Protein AF-A0A7S2C7E5-F1 (afdb_monomer)

pLDDT: mean 81.65, std 20.79, range [33.88, 98.38]

Organism: NCBI:txid236787

Secondary structure (DSSP, 8-state):
------------HHHHHHTTSPPPHHHHHHHHHHHHHHHHHHHHHHHHHHHHHHHHHHHHHHHHHHHHHHHHHHHHHHHHHHHHHHHHHHHHHHHHHHHHHHHHHHHHHHHHHHHHHHHHHHHHHHHHHHHHHHHHHHHHHHHHHHHHHHS-TTSTTHHHHHHHHH-----------------------------------------PPPTTS-HHHHHHHHHHHHHHHHHHHHHHHHHHHHHHHHHHHHHHHHHHHHHHHHHHHHHHHHHHHHHHHHHHHTTS-------GGG--PPP----------

Solvent-accessible surface area (backbone atoms only — not comparable to full-atom values): 18651 Å² total; per-residue (Å²): 143,82,85,83,87,74,81,90,75,77,73,55,71,65,61,62,45,59,73,65,48,81,70,50,79,65,56,49,51,53,49,51,54,50,52,53,52,51,53,52,51,50,50,53,51,51,51,53,51,50,55,53,48,53,55,48,52,52,54,51,49,54,52,51,52,51,53,50,53,53,52,52,53,51,50,52,50,54,52,51,50,53,51,52,52,53,51,51,57,53,51,58,74,44,44,67,59,53,51,50,51,51,52,51,49,53,49,47,52,51,53,44,54,52,37,52,49,50,40,53,50,41,54,50,54,40,55,52,49,56,50,53,44,51,54,48,53,51,51,50,51,48,52,52,50,53,50,44,67,77,47,37,91,86,42,96,56,30,80,59,54,52,51,59,41,67,54,85,71,94,72,80,81,76,79,81,87,74,88,81,90,88,79,96,77,82,91,81,88,79,84,82,78,81,79,77,84,72,88,70,87,72,74,84,72,67,93,60,76,56,95,88,57,58,67,69,61,49,52,53,43,52,52,50,28,51,53,47,51,57,46,51,52,52,47,53,53,48,49,52,52,45,53,51,41,49,52,53,37,50,52,39,52,54,49,45,58,47,48,54,51,52,46,54,50,49,55,52,49,49,54,52,50,52,50,52,51,50,60,57,58,67,68,60,82,77,89,77,94,76,57,72,92,74,60,82,83,78,81,78,77,79,71,76,76,76,87,76,134

Foldseek 3Di:
DDDDDDDDPDDDVVVVVVVVDDDDPVRVVVVVVVVVVVVVVVVVVVVVVVVVVVVVVVVVVVVVVVVVVVVVVVVLVVLVVVLVVVLVVLVVVCVVVLVVLVVLLVVLVVLLVVLVVVLVVLVVVLVVLVVVLVVLVVVLVVLVVVLCVLPPPPHPCNVVLVCVLPDDDPDDPPPPDDDDDDDDDDDDDDDPPPPPPDDDPPPCPDLDDPVPDDPVSSVVSVVSSVVNVVSVVVSVVSVVVSVVSVVVSVVSVVVSVVSVVSSVVSVVVVVVSVVVSVVVSVPRDDDDDDDPVRDDDDDDPPPPDDPDD

Sequence (309 aa):
QYAMEVADRGVPAIAAAVSKAPPSTLEEEEGRVREELLLVEKQQLIEKVQEHLEAFDEALYELHKERLTLSVDLKAAEVRLLLLLQELGMLRNFEARDQALASKLDKGQREKGEVVANISDCGSRLKAKEAELKVCQEKESEILQQFLTLVPTGHGFHAQLIKIFKRKIKRSKKRDEEYDEDEEFDEDEDEDFDEDEGDDEEEEIDDSCPPGCDTQLYESVLEQRVKRLDQEDKLTELQKAIDELNRTKDRHSAREKQIDRDLKATEKEIRTFQTEKQTKLNQLEMPIPLRMAQICCFEGTEEEGEEGE

Mean predicted aligned error: 15.74 Å

Structure (mmCIF, N/CA/C/O backbone):
data_AF-A0A7S2C7E5-F1
#
_entry.id   AF-A0A7S2C7E5-F1
#
loop_
_atom_site.group_PDB
_atom_site.id
_atom_site.type_symbol
_atom_site.label_atom_id
_atom_site.label_alt_id
_atom_site.label_comp_id
_atom_site.label_asym_id
_atom_site.label_entity_id
_atom_site.label_seq_id
_atom_site.pdbx_PDB_ins_code
_atom_site.Cartn_x
_atom_site.Cartn_y
_atom_site.Cartn_z
_atom_site.occupancy
_atom_site.B_iso_or_equiv
_atom_site.auth_seq_id
_atom_site.auth_comp_id
_atom_site.auth_asym_id
_atom_site.auth_atom_id
_atom_site.pdbx_PDB_model_num
ATOM 1 N N . GLN A 1 1 ? -60.392 16.440 70.780 1.00 42.81 1 GLN A N 1
ATOM 2 C 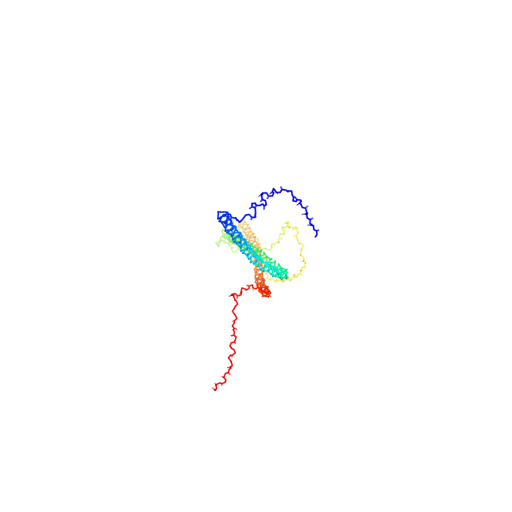CA . GLN A 1 1 ? -61.600 17.090 71.328 1.00 42.81 1 GLN A CA 1
ATOM 3 C C . GLN A 1 1 ? -62.514 17.456 70.167 1.00 42.81 1 GLN A C 1
ATOM 5 O O . GLN A 1 1 ? -62.347 18.513 69.586 1.00 42.81 1 GLN A O 1
ATOM 10 N N . TYR A 1 2 ? -63.406 16.544 69.786 1.00 38.44 2 TYR A N 1
ATOM 11 C CA . TYR A 1 2 ? -64.585 16.814 68.958 1.00 38.44 2 TYR A CA 1
ATOM 12 C C . TYR A 1 2 ? -65.603 15.745 69.355 1.00 38.44 2 TYR A C 1
ATOM 14 O O . TYR A 1 2 ? -65.581 14.624 68.856 1.00 38.44 2 TYR A O 1
ATOM 22 N N . ALA A 1 3 ? -66.386 16.061 70.384 1.00 37.72 3 ALA A N 1
ATOM 23 C CA . ALA A 1 3 ? -67.524 15.266 70.806 1.00 37.72 3 ALA A CA 1
ATOM 24 C C . ALA A 1 3 ? -68.719 15.722 69.963 1.00 37.72 3 ALA A C 1
ATOM 26 O O . ALA A 1 3 ? -69.168 16.858 70.093 1.00 37.72 3 ALA A O 1
ATOM 27 N N . MET A 1 4 ? -69.185 14.862 69.059 1.00 44.41 4 MET A N 1
ATOM 28 C CA . MET A 1 4 ? -70.476 15.024 68.399 1.00 44.41 4 MET A CA 1
ATOM 29 C C . MET A 1 4 ? -71.523 14.307 69.251 1.00 44.41 4 MET A C 1
ATOM 31 O O . MET A 1 4 ? -71.742 13.107 69.115 1.00 44.41 4 MET A O 1
ATOM 35 N N . GLU A 1 5 ? -72.145 15.062 70.157 1.00 44.69 5 GLU A N 1
ATOM 36 C CA . GLU A 1 5 ? -73.460 14.733 70.703 1.00 44.69 5 GLU A CA 1
ATOM 37 C C . GLU A 1 5 ? -74.473 14.790 69.557 1.00 44.69 5 GLU A C 1
ATOM 39 O O . GLU A 1 5 ? -74.838 15.865 69.079 1.00 44.69 5 GLU A O 1
ATOM 44 N N . VAL A 1 6 ? -74.927 13.623 69.103 1.00 44.03 6 VAL A N 1
ATOM 45 C CA . VAL A 1 6 ? -76.133 13.519 68.285 1.00 44.03 6 VAL A CA 1
ATOM 46 C C . VAL A 1 6 ? -77.194 12.825 69.121 1.00 44.03 6 VAL A C 1
ATOM 48 O O . VAL A 1 6 ? -77.064 11.671 69.514 1.00 44.03 6 VAL A O 1
ATOM 51 N N . ALA A 1 7 ? -78.210 13.629 69.415 1.00 40.66 7 ALA A N 1
ATOM 52 C CA . ALA A 1 7 ? -79.364 13.382 70.251 1.00 40.66 7 ALA A CA 1
ATOM 53 C C . ALA A 1 7 ? -80.005 11.999 70.071 1.00 40.66 7 ALA A C 1
ATOM 55 O O . ALA A 1 7 ? -80.468 11.635 68.988 1.00 40.66 7 ALA A O 1
ATOM 56 N N . ASP A 1 8 ? -80.124 11.316 71.207 1.00 47.00 8 ASP A N 1
ATOM 57 C CA . ASP A 1 8 ? -80.995 10.180 71.470 1.00 47.00 8 ASP A CA 1
ATOM 58 C C . ASP A 1 8 ? -82.465 10.594 71.262 1.00 47.00 8 ASP A C 1
ATOM 60 O O . ASP A 1 8 ? -83.148 11.116 72.148 1.00 47.00 8 ASP A O 1
ATOM 64 N N . ARG A 1 9 ? -82.944 10.452 70.021 1.00 46.88 9 ARG A N 1
ATOM 65 C CA . ARG A 1 9 ? -84.362 10.571 69.675 1.00 46.88 9 ARG A CA 1
ATOM 66 C C . ARG A 1 9 ? -85.012 9.199 69.796 1.00 46.88 9 ARG A C 1
ATOM 68 O O . ARG A 1 9 ? -85.113 8.469 68.819 1.00 46.88 9 ARG A O 1
ATOM 75 N N . GLY A 1 10 ? -85.509 8.920 70.997 1.00 48.97 10 GLY A N 1
ATOM 76 C CA . GLY A 1 10 ? -86.756 8.189 71.221 1.00 48.97 10 GLY A CA 1
ATOM 77 C C . GLY A 1 10 ? -86.911 6.878 70.457 1.00 48.97 10 GLY A C 1
ATOM 78 O O . GLY A 1 10 ? -87.835 6.737 69.657 1.00 48.97 10 GLY A O 1
ATOM 79 N N . VAL A 1 11 ? -86.074 5.892 70.772 1.00 44.44 11 VAL A N 1
ATOM 80 C CA . VAL A 1 11 ? -86.476 4.490 70.620 1.00 44.44 11 VAL A CA 1
ATOM 81 C C . VAL A 1 11 ? -87.556 4.224 71.685 1.00 44.44 11 VAL A C 1
ATOM 83 O O . VAL A 1 11 ? -87.319 4.512 72.860 1.00 44.44 11 VAL A O 1
ATOM 86 N N . PRO A 1 12 ? -88.763 3.737 71.330 1.00 47.75 12 PRO A N 1
ATOM 87 C CA . PRO A 1 12 ? -89.818 3.477 72.306 1.00 47.75 12 PRO A CA 1
ATOM 88 C C . PRO A 1 12 ? -89.289 2.575 73.422 1.00 47.75 12 PRO A C 1
ATOM 90 O O . PRO A 1 12 ? -88.596 1.599 73.142 1.00 47.75 12 PRO A O 1
ATOM 93 N N . ALA A 1 13 ? -89.661 2.843 74.676 1.00 48.75 13 ALA A N 1
ATOM 94 C CA . ALA A 1 13 ? -89.264 2.030 75.830 1.00 48.75 13 ALA A CA 1
ATOM 95 C C . ALA A 1 13 ? -89.596 0.528 75.670 1.00 48.75 13 ALA A C 1
ATOM 97 O O . ALA A 1 13 ? -89.008 -0.297 76.354 1.00 48.75 13 ALA A O 1
ATOM 98 N N . ILE A 1 14 ? -90.484 0.164 74.735 1.00 47.06 14 ILE A N 1
ATOM 99 C CA . ILE A 1 14 ? -90.772 -1.220 74.337 1.00 47.06 14 ILE A CA 1
ATOM 100 C C . ILE A 1 14 ? -89.627 -1.821 73.499 1.00 47.06 14 ILE A C 1
ATOM 102 O O . ILE A 1 14 ? -89.246 -2.954 73.747 1.00 47.06 14 ILE A O 1
ATOM 106 N N . ALA A 1 15 ? -89.006 -1.077 72.581 1.00 46.81 15 ALA A N 1
ATOM 107 C CA . ALA A 1 15 ? -87.834 -1.543 71.831 1.00 46.81 15 ALA A CA 1
ATOM 108 C C . ALA A 1 15 ? -86.562 -1.595 72.707 1.00 46.81 15 ALA A C 1
ATOM 110 O O . ALA A 1 15 ? -85.758 -2.510 72.561 1.00 46.81 15 ALA A O 1
ATOM 111 N N . ALA A 1 16 ? -86.436 -0.698 73.695 1.00 45.16 16 ALA A N 1
ATOM 112 C CA . ALA A 1 16 ? -85.398 -0.785 74.734 1.00 45.16 16 ALA A CA 1
ATOM 113 C C . ALA A 1 16 ? -85.679 -1.867 75.806 1.00 45.16 16 ALA A C 1
ATOM 115 O O . ALA A 1 16 ? -84.768 -2.299 76.512 1.00 45.16 16 ALA A O 1
ATOM 116 N N . ALA A 1 17 ? -86.935 -2.306 75.956 1.00 45.50 17 ALA A N 1
ATOM 117 C CA . ALA A 1 17 ? -87.310 -3.426 76.824 1.00 45.50 17 ALA A CA 1
ATOM 118 C C . ALA A 1 17 ? -87.177 -4.784 76.115 1.00 45.50 17 ALA A C 1
ATOM 120 O O . ALA A 1 17 ? -86.792 -5.756 76.758 1.00 45.50 17 ALA A O 1
ATOM 121 N N . VAL A 1 18 ? -87.406 -4.849 74.797 1.00 50.47 18 VAL A N 1
ATOM 122 C CA . VAL A 1 18 ? -87.068 -6.021 73.968 1.00 50.47 18 VAL A CA 1
ATOM 123 C C . VAL A 1 18 ? -85.551 -6.228 73.929 1.00 50.47 18 VAL A C 1
ATOM 125 O O . VAL A 1 18 ? -85.100 -7.361 73.986 1.00 50.47 18 VAL A O 1
ATOM 128 N N . SER A 1 19 ? -84.746 -5.159 73.992 1.00 53.06 19 SER A N 1
ATOM 129 C CA . SER A 1 19 ? -83.281 -5.271 74.094 1.00 53.06 19 SER A CA 1
ATOM 130 C C . SER A 1 19 ? -82.755 -5.716 75.473 1.00 53.06 19 SER A C 1
ATOM 132 O O . SER A 1 19 ? -81.542 -5.770 75.668 1.00 53.06 19 SER A O 1
ATOM 134 N N . LYS A 1 20 ? -83.632 -5.953 76.459 1.00 53.94 20 LYS A N 1
ATOM 135 C CA . LYS A 1 20 ? -83.283 -6.432 77.812 1.00 53.94 20 LYS A CA 1
ATOM 136 C C . LYS A 1 20 ? -83.991 -7.730 78.201 1.00 53.94 20 LYS A C 1
ATOM 138 O O . LYS A 1 20 ? -83.711 -8.258 79.278 1.00 53.94 20 LYS A O 1
ATOM 143 N N . ALA A 1 21 ? -84.896 -8.237 77.3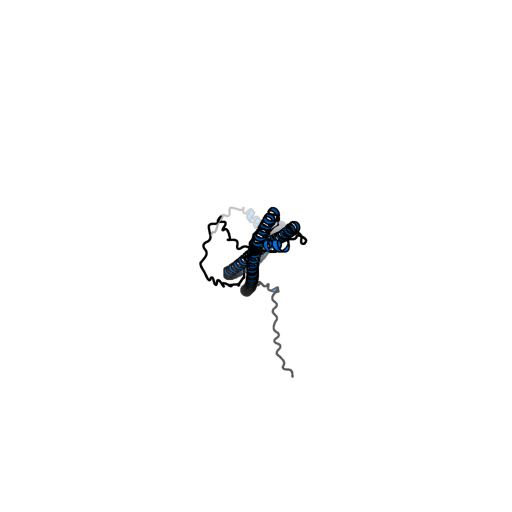66 1.00 61.81 21 ALA A N 1
ATOM 144 C CA . ALA A 1 21 ? -85.333 -9.619 77.485 1.00 61.81 21 ALA A CA 1
ATOM 145 C C . ALA A 1 21 ? -84.132 -10.514 77.132 1.00 61.81 21 ALA A C 1
ATOM 147 O O . ALA A 1 21 ? -83.423 -10.192 76.175 1.00 61.81 21 ALA A O 1
ATOM 148 N N . PRO A 1 22 ? -83.849 -11.580 77.905 1.00 67.75 22 PRO A N 1
ATOM 149 C CA . PRO A 1 22 ? -82.824 -12.532 77.510 1.00 67.75 22 PRO A CA 1
ATOM 150 C C . PRO A 1 22 ? -83.185 -13.038 76.107 1.00 67.75 22 PRO A C 1
ATOM 152 O O . PRO A 1 22 ? -84.362 -13.346 75.879 1.00 67.75 22 PRO A O 1
ATOM 155 N N . PRO A 1 23 ? -82.227 -13.023 75.167 1.00 71.81 23 PRO A N 1
ATOM 156 C CA . PRO A 1 23 ? -82.494 -13.367 73.780 1.00 71.81 23 PRO A CA 1
ATOM 157 C C . PRO A 1 23 ? -83.162 -14.738 73.708 1.00 71.81 23 PRO A C 1
ATOM 159 O O . PRO A 1 23 ? -82.871 -15.640 74.499 1.00 71.81 23 PRO A O 1
ATOM 162 N N . SER A 1 24 ? -84.130 -14.881 72.803 1.00 81.31 24 SER A N 1
ATOM 163 C CA . SER A 1 24 ? -84.731 -16.192 72.588 1.00 81.31 24 SER A CA 1
ATOM 164 C C . SER A 1 24 ? -83.658 -17.152 72.076 1.00 81.31 24 SER A C 1
ATOM 166 O O . SER A 1 24 ? -82.726 -16.748 71.387 1.00 81.31 24 SER A O 1
ATOM 168 N N . THR A 1 25 ? -83.811 -18.444 72.348 1.00 83.81 25 THR A N 1
ATOM 169 C CA . THR A 1 25 ? -82.883 -19.481 71.866 1.00 83.81 25 THR A CA 1
ATOM 170 C C . THR A 1 25 ? -82.633 -19.417 70.355 1.00 83.81 25 THR A C 1
ATOM 172 O O . THR A 1 25 ? -81.575 -19.818 69.892 1.00 83.81 25 THR A O 1
ATOM 175 N N . LEU A 1 26 ? -83.607 -18.929 69.575 1.00 84.31 26 LEU A N 1
ATOM 176 C CA . LEU A 1 26 ? -83.459 -18.750 68.131 1.00 84.31 26 LEU A CA 1
ATOM 177 C C . LEU A 1 26 ? -82.606 -17.510 67.802 1.00 84.31 26 LEU A C 1
ATOM 179 O O . LEU A 1 26 ? -81.733 -17.589 66.949 1.00 84.31 26 LEU A O 1
ATOM 183 N N . GLU A 1 27 ? -82.816 -16.392 68.503 1.00 85.38 27 GLU A N 1
ATOM 184 C CA . GLU A 1 27 ? -82.030 -15.156 68.341 1.00 85.38 27 GLU A CA 1
ATOM 185 C C . GLU A 1 27 ? -80.575 -15.322 68.815 1.00 85.38 27 GLU A C 1
ATOM 187 O O . GLU A 1 27 ? -79.668 -14.729 68.232 1.00 85.38 27 GLU A O 1
ATOM 192 N N . GLU A 1 28 ? -80.327 -16.146 69.840 1.00 85.69 28 GLU A N 1
ATOM 193 C CA . GLU A 1 28 ? -78.972 -16.525 70.271 1.00 85.69 28 GLU A CA 1
ATOM 194 C C . GLU A 1 28 ? -78.241 -17.325 69.184 1.00 85.69 28 GLU A C 1
ATOM 196 O O . GLU A 1 28 ? -77.088 -17.032 68.863 1.00 85.69 28 GLU A O 1
ATOM 201 N N . GLU A 1 29 ? -78.919 -18.303 68.578 1.00 86.44 29 GLU A N 1
ATOM 202 C CA . GLU A 1 29 ? -78.369 -19.107 67.482 1.00 86.44 29 GLU A CA 1
ATOM 203 C C . GLU A 1 29 ? -78.158 -18.270 66.206 1.00 86.44 29 GLU A C 1
ATOM 205 O O . GLU A 1 29 ? -77.103 -18.362 65.580 1.00 86.44 29 GLU A O 1
ATOM 210 N N . GLU A 1 30 ? -79.086 -17.375 65.848 1.00 87.81 30 GLU A N 1
ATOM 211 C CA . GLU A 1 30 ? -78.907 -16.425 64.737 1.00 87.81 30 GLU A CA 1
ATOM 212 C C . GLU A 1 30 ? -77.726 -15.468 64.977 1.00 87.81 30 GLU A C 1
ATOM 214 O O . GLU A 1 30 ? -76.953 -15.180 64.056 1.00 87.81 30 GLU A O 1
ATOM 219 N N . GLY A 1 31 ? -77.550 -15.004 66.218 1.00 87.56 31 GLY A N 1
ATOM 220 C CA . GLY A 1 31 ? -76.399 -14.206 66.636 1.00 87.56 31 GLY A CA 1
ATOM 221 C C . GLY A 1 31 ? -75.079 -14.963 66.478 1.00 87.56 31 GLY A C 1
ATOM 222 O O . GLY A 1 31 ? -74.133 -14.419 65.902 1.00 87.56 31 GLY A O 1
ATOM 223 N N . ARG A 1 32 ? -75.035 -16.233 66.905 1.00 90.38 32 ARG A N 1
ATOM 224 C CA . ARG A 1 32 ? -73.862 -17.109 66.743 1.00 90.38 32 ARG A CA 1
ATOM 225 C C . ARG A 1 32 ? -73.506 -17.338 65.279 1.00 90.38 32 ARG A C 1
ATOM 227 O O . ARG A 1 32 ? -72.346 -17.178 64.911 1.00 90.38 32 ARG A O 1
ATOM 234 N N . VAL A 1 33 ? -74.488 -17.659 64.434 1.00 91.75 33 VAL A N 1
ATOM 235 C CA . VAL A 1 33 ? -74.261 -17.863 62.991 1.00 91.75 33 VAL A CA 1
ATOM 236 C C . VAL A 1 33 ? -73.719 -16.588 62.344 1.00 91.75 33 VAL A C 1
ATOM 238 O O . VAL A 1 33 ? -72.807 -16.639 61.520 1.00 91.75 33 VAL A O 1
ATOM 241 N N . ARG A 1 34 ? -74.241 -15.418 62.728 1.00 93.19 34 ARG A N 1
ATOM 242 C CA . ARG A 1 34 ? -73.764 -14.132 62.208 1.00 93.19 34 ARG A CA 1
ATOM 243 C C . ARG A 1 34 ? -72.330 -13.821 62.635 1.00 93.19 34 ARG A C 1
ATOM 245 O O . ARG A 1 34 ? -71.561 -13.311 61.824 1.00 93.19 34 ARG A O 1
ATOM 252 N N . GLU A 1 35 ? -71.977 -14.109 63.883 1.00 93.50 35 GLU A N 1
ATOM 253 C CA . GLU A 1 35 ? -70.606 -13.965 64.379 1.00 93.50 35 GLU A CA 1
ATOM 254 C C . GLU A 1 35 ? -69.643 -14.883 63.614 1.00 93.50 35 GLU A C 1
ATOM 256 O O . GLU A 1 35 ? -68.592 -14.432 63.162 1.00 93.50 35 GLU A O 1
ATOM 261 N N . GLU A 1 36 ? -70.036 -16.135 63.380 1.00 94.12 36 GLU A N 1
ATOM 262 C CA . GLU A 1 36 ? -69.243 -17.108 62.627 1.00 94.12 36 GLU A CA 1
ATOM 263 C C . GLU A 1 36 ? -69.021 -16.666 61.169 1.00 94.12 36 GLU A C 1
ATOM 265 O O . GLU A 1 36 ? -67.893 -16.700 60.675 1.00 94.12 36 GLU A O 1
ATOM 270 N N . LEU A 1 37 ? -70.055 -16.137 60.503 1.00 94.81 37 LEU A N 1
ATOM 271 C CA . LEU A 1 37 ? -69.935 -15.569 59.154 1.00 94.81 37 LEU A CA 1
ATOM 272 C C . LEU A 1 37 ? -68.981 -14.365 59.100 1.00 94.81 37 LEU A C 1
ATOM 274 O O . LEU A 1 37 ? -68.155 -14.281 58.192 1.00 94.81 37 LEU A O 1
ATOM 278 N N . LEU A 1 38 ? -69.058 -13.451 60.074 1.00 95.62 38 LEU A N 1
ATOM 279 C CA . LEU A 1 38 ? -68.159 -12.292 60.153 1.00 95.62 38 LEU A CA 1
ATOM 280 C C . LEU A 1 38 ? -66.709 -12.702 60.442 1.00 95.62 38 LEU A C 1
ATOM 282 O O . LEU A 1 38 ? -65.779 -12.072 59.936 1.00 95.62 38 LEU A O 1
ATOM 286 N N . LEU A 1 39 ? -66.495 -13.756 61.236 1.00 96.19 39 LEU A N 1
ATOM 287 C CA . LEU A 1 39 ? -65.164 -14.319 61.468 1.00 96.19 39 LEU A CA 1
ATOM 288 C C . LEU A 1 39 ? -64.573 -14.901 60.181 1.00 96.19 39 LEU A C 1
ATOM 290 O O . LEU A 1 39 ? -63.405 -14.644 59.888 1.00 96.19 39 LEU A O 1
ATOM 294 N N . VAL A 1 40 ? -65.380 -15.613 59.389 1.00 96.19 40 VAL A N 1
ATOM 295 C CA . VAL A 1 40 ? -64.968 -16.121 58.072 1.00 96.19 40 VAL A CA 1
ATOM 296 C C . VAL A 1 40 ? -64.651 -14.971 57.114 1.00 96.19 40 VAL A C 1
ATOM 298 O O . VAL A 1 40 ? -63.604 -14.990 56.472 1.00 96.19 40 VAL A O 1
ATOM 301 N N . GLU A 1 41 ? -65.496 -13.939 57.041 1.00 96.00 41 GLU A N 1
ATOM 302 C CA . GLU A 1 41 ? -65.257 -12.768 56.184 1.00 96.00 41 GLU A CA 1
ATOM 303 C C . GLU A 1 41 ? -63.975 -12.021 56.582 1.00 96.00 41 GLU A C 1
ATOM 305 O O . GLU A 1 41 ? -63.151 -11.685 55.729 1.00 96.00 41 GLU A O 1
ATOM 310 N N . LYS A 1 42 ? -63.754 -11.816 57.887 1.00 96.81 42 LYS A N 1
ATOM 311 C CA . LYS A 1 42 ? -62.511 -11.237 58.407 1.00 96.81 42 LYS A CA 1
ATOM 312 C C . LYS A 1 42 ? -61.301 -12.076 58.001 1.00 96.81 42 LYS A C 1
ATOM 314 O O . LYS A 1 42 ? -60.297 -11.507 57.578 1.00 96.81 42 LYS A O 1
ATOM 319 N N . GLN A 1 43 ? -61.382 -13.397 58.139 1.00 97.12 43 GLN A N 1
ATOM 320 C CA . GLN A 1 43 ? -60.290 -14.298 57.780 1.00 97.12 43 GLN A CA 1
ATOM 321 C C . GLN A 1 43 ? -59.972 -14.213 56.279 1.00 97.12 43 GLN A C 1
ATOM 323 O O . GLN A 1 43 ? -58.813 -14.035 55.917 1.00 97.12 43 GLN A O 1
ATOM 328 N N . GLN A 1 44 ? -60.996 -14.197 55.421 1.00 96.94 44 GLN A N 1
ATOM 329 C CA . GLN A 1 44 ? -60.834 -14.006 53.975 1.00 96.94 44 GLN A CA 1
ATOM 330 C C . GLN A 1 44 ? -60.213 -12.648 53.619 1.00 96.94 44 GLN A C 1
ATOM 332 O O . GLN A 1 44 ? -59.427 -12.550 52.680 1.00 96.94 44 GLN A O 1
ATOM 337 N N . LEU A 1 45 ? -60.568 -11.576 54.334 1.00 97.44 45 LEU A N 1
ATOM 338 C CA . LEU A 1 45 ? -59.956 -10.261 54.130 1.00 97.44 45 LEU A CA 1
ATOM 339 C C . LEU A 1 45 ? -58.483 -10.250 54.552 1.00 97.44 45 LEU A C 1
ATOM 341 O O . LEU A 1 45 ? -57.670 -9.641 53.863 1.00 97.44 45 LEU A O 1
ATOM 345 N N . ILE A 1 46 ? -58.134 -10.924 55.651 1.00 97.50 46 ILE A N 1
ATOM 346 C CA . ILE A 1 46 ? -56.742 -11.061 56.098 1.00 97.50 46 ILE A CA 1
ATOM 347 C C . ILE A 1 46 ? -55.922 -11.837 55.065 1.00 97.50 46 ILE A C 1
ATOM 349 O O . ILE A 1 46 ? -54.848 -11.371 54.697 1.00 97.50 46 ILE A O 1
ATOM 353 N N . GLU A 1 47 ? -56.442 -12.957 54.562 1.00 97.56 47 GLU A N 1
ATOM 354 C CA . GLU A 1 47 ? -55.790 -13.758 53.517 1.00 97.56 47 GLU A CA 1
ATOM 355 C C . GLU A 1 47 ? -55.563 -12.933 52.247 1.00 97.56 47 GLU A C 1
ATOM 357 O O . GLU A 1 47 ? -54.440 -12.859 51.761 1.00 97.56 47 GLU A O 1
ATOM 362 N N . LYS A 1 48 ? -56.573 -12.190 51.778 1.00 97.69 48 LYS A N 1
ATOM 363 C CA . LYS A 1 48 ? -56.415 -11.286 50.623 1.00 97.69 48 LYS A CA 1
ATOM 364 C C . LYS A 1 48 ? -55.355 -10.212 50.849 1.00 97.69 48 LYS A C 1
ATOM 366 O O . LYS A 1 48 ? -54.601 -9.883 49.939 1.00 97.69 48 LYS A O 1
ATOM 371 N N . VAL A 1 49 ? -55.303 -9.624 52.046 1.00 97.75 49 VAL A N 1
ATOM 372 C CA . VAL A 1 49 ? -54.270 -8.632 52.377 1.00 97.75 49 VAL A CA 1
ATOM 373 C C . VAL A 1 49 ? -52.887 -9.279 52.362 1.00 97.75 49 VAL A C 1
ATOM 375 O O . VAL A 1 49 ? -51.960 -8.674 51.832 1.00 97.75 49 VAL A O 1
ATOM 378 N N . GLN A 1 50 ? -52.744 -10.494 52.892 1.00 97.88 50 GLN A N 1
ATOM 379 C CA . GLN A 1 50 ? -51.483 -11.239 52.858 1.00 97.88 50 GLN A CA 1
ATOM 380 C C . GLN A 1 50 ? -51.054 -11.558 51.423 1.00 97.88 50 GLN A C 1
ATOM 382 O O . GLN A 1 50 ? -49.932 -11.224 51.058 1.00 97.88 50 GLN A O 1
ATOM 387 N N . GLU A 1 51 ? -51.956 -12.071 50.582 1.00 97.94 51 GLU A N 1
ATOM 388 C CA . GLU A 1 51 ? -51.691 -12.320 49.157 1.00 97.94 51 GLU A CA 1
ATOM 389 C C . GLU A 1 51 ? -51.230 -11.047 48.427 1.00 97.94 51 GLU A C 1
ATOM 391 O O . GLU A 1 51 ? -50.297 -11.075 47.624 1.00 97.94 51 GLU A O 1
ATOM 396 N N . HIS A 1 52 ? -51.856 -9.900 48.713 1.00 97.94 52 HIS A N 1
ATOM 397 C CA . HIS A 1 52 ? -51.454 -8.623 48.124 1.00 97.94 52 HIS A CA 1
ATOM 398 C C . HIS A 1 52 ? -50.086 -8.136 48.610 1.00 97.94 52 HIS A C 1
ATOM 400 O O . HIS A 1 52 ? -49.347 -7.552 47.816 1.00 97.94 52 HIS A O 1
ATOM 406 N N . LEU A 1 53 ? -49.749 -8.355 49.883 1.00 98.25 53 LEU A N 1
ATOM 407 C CA . LEU A 1 53 ? -48.428 -8.026 50.419 1.00 98.25 53 LEU A CA 1
ATOM 408 C C . LEU A 1 53 ? -47.348 -8.904 49.783 1.00 98.25 53 LEU A C 1
ATOM 410 O O . LEU A 1 53 ? -46.353 -8.373 49.304 1.00 98.25 53 LEU A O 1
ATOM 414 N N . GLU A 1 54 ? -47.581 -10.213 49.685 1.00 98.19 54 GLU A N 1
ATOM 415 C CA . GLU A 1 54 ? -46.653 -11.150 49.041 1.00 98.19 54 GLU A CA 1
ATOM 416 C C . GLU A 1 54 ? -46.432 -10.804 47.563 1.00 98.19 54 GLU A C 1
ATOM 418 O O . GLU A 1 54 ? -45.294 -10.736 47.100 1.00 98.19 54 GLU A O 1
ATOM 423 N N . ALA A 1 55 ? -47.504 -10.502 46.824 1.00 98.25 55 ALA A N 1
ATOM 424 C CA . ALA A 1 55 ? -47.399 -10.087 45.426 1.00 98.25 55 ALA A CA 1
ATOM 425 C C . ALA A 1 55 ? -46.644 -8.756 45.258 1.00 98.25 55 ALA A C 1
ATOM 427 O O . ALA A 1 55 ? -45.908 -8.577 44.285 1.00 98.25 55 ALA A O 1
ATOM 428 N N . PHE A 1 56 ? -46.826 -7.814 46.188 1.00 98.31 56 PHE A N 1
ATOM 429 C CA . PHE A 1 56 ? -46.093 -6.550 46.187 1.00 98.31 56 PHE A CA 1
ATOM 430 C C . PHE A 1 56 ? -44.602 -6.762 46.472 1.00 98.31 56 PHE A C 1
ATOM 432 O O . PHE A 1 56 ? -43.767 -6.211 45.753 1.00 98.31 56 PHE A O 1
ATOM 439 N N . ASP A 1 57 ? -44.270 -7.570 47.478 1.00 98.38 57 ASP A N 1
ATOM 440 C CA . ASP A 1 57 ? -42.888 -7.863 47.856 1.00 98.38 57 ASP A CA 1
ATOM 441 C C . ASP A 1 57 ? -42.139 -8.599 46.732 1.00 98.38 57 ASP A C 1
ATOM 443 O O . ASP A 1 57 ? -40.996 -8.247 46.431 1.00 98.38 57 ASP A O 1
ATOM 447 N N . GLU A 1 58 ? -42.791 -9.540 46.041 1.00 98.25 58 GLU A N 1
ATOM 448 C CA . GLU A 1 58 ? -42.225 -10.226 44.870 1.00 98.25 58 GLU A CA 1
ATOM 449 C C . GLU A 1 58 ? -41.971 -9.251 43.707 1.00 98.25 58 GLU A C 1
ATOM 451 O O . GLU A 1 58 ? -40.894 -9.238 43.105 1.00 98.25 58 GLU A O 1
ATOM 456 N N . ALA A 1 59 ? -42.930 -8.365 43.415 1.00 98.25 59 ALA A N 1
ATOM 457 C CA . ALA A 1 59 ? -42.759 -7.346 42.381 1.00 98.25 59 ALA A CA 1
ATOM 458 C C . ALA A 1 59 ? -41.617 -6.371 42.720 1.00 98.25 59 ALA A C 1
ATOM 460 O O . ALA A 1 59 ? -40.840 -5.978 41.845 1.00 98.25 59 ALA A O 1
ATOM 461 N N . LEU A 1 60 ? -41.489 -5.993 43.995 1.00 98.31 60 LEU A N 1
ATOM 462 C CA . LEU A 1 60 ? -40.400 -5.153 44.482 1.00 98.31 60 LEU A CA 1
ATOM 463 C C . LEU A 1 60 ? -39.046 -5.871 44.367 1.00 98.31 60 LEU A C 1
ATOM 465 O O . LEU A 1 60 ? -38.053 -5.249 43.979 1.00 98.31 60 LEU A O 1
ATOM 469 N N . TYR A 1 61 ? -39.003 -7.170 44.666 1.00 97.69 61 TYR A N 1
ATOM 470 C CA . TYR A 1 61 ? -37.808 -7.996 44.523 1.00 97.69 61 TYR A CA 1
ATOM 471 C C . TYR A 1 61 ? -37.328 -8.063 43.068 1.00 97.69 61 TYR A C 1
ATOM 473 O O . TYR A 1 61 ? -36.160 -7.761 42.796 1.00 97.69 61 TYR A O 1
ATOM 481 N N . GLU A 1 62 ? -38.217 -8.375 42.123 1.00 97.88 62 GLU A N 1
ATOM 482 C CA . GLU A 1 62 ? -37.860 -8.436 40.701 1.00 97.88 62 GLU A CA 1
ATOM 483 C C . GLU A 1 62 ? -37.428 -7.063 40.161 1.00 97.88 62 GLU A C 1
ATOM 485 O O . GLU A 1 62 ? -36.417 -6.969 39.460 1.00 97.88 62 GLU A O 1
ATOM 490 N N . LEU A 1 63 ? -38.086 -5.972 40.573 1.00 98.12 63 LEU A N 1
ATOM 491 C CA . LEU A 1 63 ? -37.668 -4.620 40.191 1.00 98.12 63 LEU A CA 1
ATOM 492 C C . LEU A 1 63 ? -36.276 -4.265 40.740 1.00 98.12 63 LEU A C 1
ATOM 494 O O . LEU A 1 63 ? -35.455 -3.652 40.053 1.00 98.12 63 LEU A O 1
ATOM 498 N N . HIS A 1 64 ? -35.976 -4.644 41.984 1.00 97.50 64 HIS A N 1
ATOM 499 C CA . HIS A 1 64 ? -34.655 -4.427 42.576 1.00 97.50 64 HIS A CA 1
ATOM 500 C C . HIS A 1 64 ? -33.558 -5.208 41.857 1.00 97.50 64 HIS A C 1
ATOM 502 O O . HIS A 1 64 ? -32.470 -4.668 41.632 1.00 97.50 64 HIS A O 1
ATOM 508 N N . LYS A 1 65 ? -33.840 -6.455 41.491 1.00 96.38 65 LYS A N 1
ATOM 509 C CA . LYS A 1 65 ? -32.943 -7.309 40.716 1.00 96.38 65 LYS A CA 1
ATOM 510 C C . LYS A 1 65 ? -32.673 -6.716 39.333 1.00 96.38 65 LYS A C 1
ATOM 512 O O . LYS A 1 65 ? -31.507 -6.559 38.978 1.00 96.38 65 LYS A O 1
ATOM 517 N N . GLU A 1 66 ? -33.707 -6.289 38.608 1.00 97.19 66 GLU A N 1
ATOM 518 C CA . GLU A 1 66 ? -33.555 -5.625 37.306 1.00 97.19 66 GLU A CA 1
ATOM 519 C C . GLU A 1 66 ? -32.725 -4.339 37.421 1.00 97.19 66 GLU A C 1
ATOM 521 O O . GLU A 1 66 ? -31.757 -4.148 36.681 1.00 97.19 66 GLU A O 1
ATOM 526 N N . ARG A 1 67 ? -33.030 -3.483 38.406 1.00 97.56 67 ARG A N 1
ATOM 527 C CA . ARG A 1 67 ? -32.265 -2.254 38.668 1.00 97.56 67 ARG A CA 1
ATOM 528 C C . ARG A 1 67 ? -30.781 -2.546 38.899 1.00 97.56 67 ARG A C 1
ATOM 530 O O . ARG A 1 67 ? -29.929 -1.797 38.423 1.00 97.56 67 ARG A O 1
ATOM 537 N N . LEU A 1 68 ? -30.461 -3.598 39.655 1.00 95.06 68 LEU A N 1
ATOM 538 C CA . LEU A 1 68 ? -29.075 -3.996 39.914 1.00 95.06 68 LEU A CA 1
ATOM 539 C C . LEU A 1 68 ? -28.378 -4.449 38.631 1.00 95.06 68 LEU A C 1
ATOM 541 O O . LEU A 1 68 ? -27.269 -3.989 38.365 1.00 95.06 68 LEU A O 1
ATOM 545 N N . THR A 1 69 ? -29.029 -5.282 37.817 1.00 93.56 69 THR A N 1
ATOM 546 C CA . THR A 1 69 ? -28.495 -5.711 36.517 1.00 93.56 69 THR A CA 1
ATOM 547 C C . THR A 1 69 ? -28.206 -4.515 35.613 1.00 93.56 69 THR A C 1
ATOM 549 O O . THR A 1 69 ? -27.075 -4.352 35.160 1.00 93.56 69 THR A O 1
ATOM 552 N N . LEU A 1 70 ? -29.175 -3.612 35.445 1.00 96.75 70 LEU A N 1
ATOM 553 C CA . LEU A 1 70 ? -29.007 -2.408 34.628 1.00 96.75 70 LEU A CA 1
ATOM 554 C C . LEU A 1 70 ? -27.896 -1.495 35.154 1.00 96.75 70 LEU A C 1
ATOM 556 O O . LEU A 1 70 ? -27.153 -0.907 34.372 1.00 96.75 70 LEU A O 1
ATOM 560 N N . SER A 1 71 ? -27.746 -1.381 36.476 1.00 95.81 71 SER A N 1
ATOM 561 C CA . SER A 1 71 ? -26.660 -0.604 37.077 1.00 95.81 71 SER A CA 1
ATOM 562 C C . SER A 1 71 ? -25.285 -1.192 36.757 1.00 95.81 71 SER A C 1
ATOM 564 O O . SER A 1 71 ? -24.346 -0.430 36.524 1.00 95.81 71 SER A O 1
ATOM 566 N N . VAL A 1 72 ? -25.143 -2.520 36.763 1.00 91.88 72 VAL A N 1
ATOM 567 C CA . VAL A 1 72 ? -23.891 -3.194 36.387 1.00 91.88 72 VAL A CA 1
ATOM 568 C C . VAL A 1 72 ? -23.591 -2.971 34.908 1.00 91.88 72 VAL A C 1
ATOM 570 O O . VAL A 1 72 ? -22.477 -2.566 34.575 1.00 91.88 72 VAL A O 1
ATOM 573 N N . ASP A 1 73 ? -24.584 -3.151 34.037 1.00 93.38 73 ASP A N 1
ATOM 574 C CA . ASP A 1 73 ? -24.431 -2.957 32.593 1.00 93.38 73 ASP A CA 1
ATOM 575 C C . ASP A 1 73 ? -24.068 -1.507 32.249 1.00 93.38 73 ASP A C 1
ATOM 577 O O . ASP A 1 73 ? -23.164 -1.260 31.447 1.00 93.38 73 ASP A O 1
ATOM 581 N N . LEU A 1 74 ? -24.708 -0.536 32.909 1.00 96.19 74 LEU A N 1
ATOM 582 C CA . LEU A 1 74 ? -24.400 0.882 32.744 1.00 96.19 74 LEU A CA 1
ATOM 583 C C . LEU A 1 74 ? -22.949 1.184 33.130 1.00 96.19 74 LEU A C 1
ATOM 585 O O . LEU A 1 74 ? -22.237 1.848 32.378 1.00 96.19 74 LEU A O 1
ATOM 589 N N . LYS A 1 75 ? -22.481 0.668 34.274 1.00 94.19 75 LYS A N 1
ATOM 590 C CA . LYS A 1 75 ? -21.088 0.861 34.697 1.00 94.19 75 LYS A CA 1
ATOM 591 C C . LYS A 1 75 ? -20.097 0.157 33.781 1.00 94.19 75 LYS A C 1
ATOM 593 O O . LYS A 1 75 ? -19.066 0.743 33.459 1.00 94.19 75 LYS A O 1
ATOM 598 N N . ALA A 1 76 ? -20.415 -1.035 33.288 1.00 92.25 76 ALA A N 1
ATOM 599 C CA . ALA A 1 76 ? -19.594 -1.706 32.286 1.00 92.25 76 ALA A CA 1
ATOM 600 C C . ALA A 1 76 ? -19.491 -0.881 30.987 1.00 92.25 76 ALA A C 1
ATOM 602 O O . ALA A 1 76 ? -18.405 -0.764 30.414 1.00 92.25 76 ALA A O 1
ATOM 603 N N . ALA A 1 77 ? -20.590 -0.260 30.547 1.00 94.69 77 ALA A N 1
ATOM 604 C CA . ALA A 1 77 ? -20.606 0.611 29.374 1.00 94.69 77 ALA A CA 1
ATOM 605 C C . ALA A 1 77 ? -19.794 1.902 29.581 1.00 94.69 77 ALA A C 1
ATOM 607 O O . ALA A 1 77 ? -19.007 2.265 28.707 1.00 94.69 77 ALA A O 1
ATOM 608 N N . GLU A 1 78 ? -19.933 2.569 30.733 1.00 95.38 78 GLU A N 1
ATOM 609 C CA . GLU A 1 78 ? -19.132 3.751 31.093 1.00 95.38 78 GLU A CA 1
ATOM 610 C C . GLU A 1 78 ? -17.631 3.437 31.071 1.00 95.38 78 GLU A C 1
ATOM 612 O O . GLU A 1 78 ? -16.839 4.162 30.469 1.00 95.38 78 GLU A O 1
ATOM 617 N N . VAL A 1 79 ? -17.239 2.318 31.680 1.00 94.62 79 VAL A N 1
ATOM 618 C CA . VAL A 1 79 ? -15.847 1.867 31.706 1.00 94.62 79 VAL A CA 1
ATOM 619 C C . VAL A 1 79 ? -15.341 1.573 30.294 1.00 94.62 79 VAL A C 1
ATOM 621 O O . VAL A 1 79 ? -14.261 2.025 29.920 1.00 94.62 79 VAL A O 1
ATOM 624 N N . ARG A 1 80 ? -16.136 0.887 29.466 1.00 94.12 80 ARG A N 1
ATOM 625 C CA . ARG A 1 80 ? -15.781 0.636 28.063 1.00 94.12 80 ARG A CA 1
ATOM 626 C C . ARG A 1 80 ? -15.599 1.933 27.274 1.00 94.12 80 ARG A C 1
ATOM 628 O O . ARG A 1 80 ? -14.686 2.018 26.458 1.00 94.12 80 ARG A O 1
ATOM 635 N N . LEU A 1 81 ? -16.434 2.942 27.514 1.00 96.00 81 LEU A N 1
ATOM 636 C CA . LEU A 1 81 ? -16.297 4.249 26.876 1.00 96.00 81 LEU A CA 1
ATOM 637 C C . LEU A 1 81 ? -14.977 4.932 27.261 1.00 96.00 81 LEU A C 1
ATOM 639 O O . LEU A 1 81 ? -14.310 5.487 26.390 1.00 96.00 81 LEU A O 1
ATOM 643 N N . LEU A 1 82 ? -14.574 4.860 28.533 1.00 95.38 82 LEU A N 1
ATOM 644 C CA . LEU A 1 82 ? -13.287 5.398 28.987 1.00 95.38 82 LEU A CA 1
ATOM 645 C C . LEU A 1 82 ? -12.103 4.718 28.287 1.00 95.38 82 LEU A C 1
ATOM 647 O O . LEU A 1 82 ? -11.193 5.412 27.835 1.00 95.38 82 LEU A O 1
ATOM 651 N N . LEU A 1 83 ? -12.144 3.390 28.123 1.00 95.06 83 LEU A N 1
ATOM 652 C CA . LEU A 1 83 ? -11.116 2.651 27.378 1.00 95.06 83 LEU A CA 1
ATOM 653 C C . LEU A 1 83 ? -11.023 3.117 25.926 1.00 95.06 83 LEU A C 1
ATOM 655 O O . LEU A 1 83 ? -9.930 3.403 25.446 1.00 95.06 83 LEU A O 1
ATOM 659 N N . LEU A 1 84 ? -12.164 3.246 25.242 1.00 95.31 84 LEU A N 1
ATOM 660 C CA . LEU A 1 84 ? -12.209 3.709 23.851 1.00 95.31 84 LEU A CA 1
ATOM 661 C C . LEU A 1 84 ? -11.680 5.142 23.707 1.00 95.31 84 LEU A C 1
ATOM 663 O O . LEU A 1 84 ? -11.009 5.458 22.727 1.00 95.31 84 LEU A O 1
ATOM 667 N N . LEU A 1 85 ? -11.951 6.015 24.680 1.00 96.06 85 LEU A N 1
ATOM 668 C CA . LEU A 1 85 ? -11.403 7.373 24.702 1.00 96.06 85 LEU A CA 1
ATOM 669 C C . LEU A 1 85 ? -9.882 7.370 24.889 1.00 96.06 85 LEU A C 1
ATOM 671 O O . LEU A 1 85 ? -9.180 8.124 24.212 1.00 96.06 85 LEU A O 1
ATOM 675 N N . GLN A 1 86 ? -9.366 6.518 25.776 1.00 95.25 86 GLN A N 1
ATOM 676 C CA . GLN A 1 86 ? -7.928 6.369 25.989 1.00 95.25 86 GLN A CA 1
ATOM 677 C C . GLN A 1 86 ? -7.235 5.793 24.746 1.00 95.25 86 GLN A C 1
ATOM 679 O O . GLN A 1 86 ? -6.201 6.311 24.319 1.00 95.25 86 GLN A O 1
ATOM 684 N N . GLU A 1 87 ? -7.833 4.775 24.124 1.00 95.19 87 GLU A N 1
ATOM 685 C CA . GLU A 1 87 ? -7.382 4.201 22.857 1.00 95.19 87 GLU A CA 1
ATOM 686 C C . GLU A 1 87 ? -7.341 5.258 21.750 1.00 95.19 87 GLU A C 1
ATOM 688 O O . GLU A 1 87 ? -6.306 5.439 21.108 1.00 95.19 87 GLU A O 1
ATOM 693 N N . LEU A 1 88 ? -8.426 6.018 21.572 1.00 95.69 88 LEU A N 1
ATOM 694 C CA . LEU A 1 88 ? -8.501 7.097 20.589 1.00 95.69 88 LEU A CA 1
ATOM 695 C C . LEU A 1 88 ? -7.409 8.151 20.813 1.00 95.69 88 LEU A C 1
ATOM 697 O O . LEU A 1 88 ? -6.778 8.601 19.854 1.00 95.69 88 LEU A O 1
ATOM 701 N N . GLY A 1 89 ? -7.168 8.534 22.069 1.00 95.12 89 GLY A N 1
ATOM 702 C CA . GLY A 1 89 ? -6.103 9.467 22.433 1.00 95.12 89 GLY A CA 1
ATOM 703 C C . GLY A 1 89 ? -4.722 8.966 22.009 1.00 95.12 89 GLY A C 1
ATOM 704 O O . GLY A 1 89 ? -3.934 9.729 21.452 1.00 95.12 89 GLY A O 1
ATOM 705 N N . MET A 1 90 ? -4.441 7.675 22.197 1.00 94.31 90 MET A N 1
ATOM 706 C CA . MET A 1 90 ? -3.193 7.077 21.723 1.00 94.31 90 MET A CA 1
ATOM 707 C C . MET A 1 90 ? -3.125 6.992 20.201 1.00 94.31 90 MET A C 1
ATOM 709 O O . MET A 1 90 ? -2.103 7.357 19.627 1.00 94.31 90 MET A O 1
ATOM 713 N N . LEU A 1 91 ? -4.198 6.553 19.537 1.00 95.88 91 LEU A N 1
ATOM 714 C CA . LEU A 1 91 ? -4.249 6.433 18.078 1.00 95.88 91 LEU A CA 1
ATOM 715 C C . LEU A 1 91 ? -3.994 7.772 17.381 1.00 95.88 91 LEU A C 1
ATOM 717 O O . LEU A 1 91 ? -3.263 7.807 16.392 1.00 95.88 91 LEU A O 1
ATOM 721 N N . ARG A 1 92 ? -4.503 8.880 17.932 1.00 96.06 92 ARG A N 1
ATOM 722 C CA . ARG A 1 92 ? -4.222 10.230 17.420 1.00 96.06 92 ARG A CA 1
ATOM 723 C C . ARG A 1 92 ? -2.739 10.592 17.425 1.00 96.06 92 ARG A C 1
ATOM 725 O O . ARG A 1 92 ? -2.283 11.265 16.507 1.00 96.06 92 ARG A O 1
ATOM 732 N N . ASN A 1 93 ? -1.966 10.112 18.398 1.00 93.50 93 ASN A N 1
ATOM 733 C CA . ASN A 1 93 ? -0.520 10.359 18.433 1.00 93.50 93 ASN A CA 1
ATOM 734 C C . ASN A 1 93 ? 0.224 9.640 17.294 1.00 93.50 93 ASN A C 1
ATOM 736 O O . ASN A 1 93 ? 1.308 10.067 16.901 1.00 93.50 93 ASN A O 1
ATOM 740 N N . PHE A 1 94 ? -0.350 8.561 16.753 1.00 96.00 94 PHE A N 1
ATOM 741 C CA . PHE A 1 94 ? 0.226 7.799 15.643 1.00 96.00 94 PHE A CA 1
ATOM 742 C C . PHE A 1 94 ? -0.255 8.271 14.268 1.00 96.00 94 PHE A C 1
ATOM 744 O O . PHE A 1 94 ? 0.435 8.035 13.277 1.00 96.00 94 PHE A O 1
ATOM 751 N N . GLU A 1 95 ? -1.397 8.958 14.202 1.00 95.75 95 GLU A N 1
ATOM 752 C CA . GLU A 1 95 ? -2.091 9.323 12.962 1.00 95.75 95 GLU A CA 1
ATOM 753 C C . GLU A 1 95 ? -1.194 10.062 11.960 1.00 95.75 95 GLU A C 1
ATOM 755 O O . GLU A 1 95 ? -1.104 9.656 10.803 1.00 95.75 95 GLU A O 1
ATOM 760 N N . ALA A 1 96 ? -0.472 11.095 12.402 1.00 96.50 96 ALA A N 1
ATOM 761 C CA . ALA A 1 96 ? 0.391 11.878 11.516 1.00 96.50 96 ALA A CA 1
ATOM 762 C C . ALA A 1 96 ? 1.501 11.026 10.874 1.00 96.50 96 ALA A C 1
ATOM 764 O O . ALA A 1 96 ? 1.817 11.182 9.694 1.00 96.50 96 ALA A O 1
ATOM 765 N N . ARG A 1 97 ? 2.085 10.095 11.639 1.00 96.06 97 ARG A N 1
ATOM 766 C CA . ARG A 1 97 ? 3.156 9.221 11.147 1.00 96.06 97 ARG A CA 1
ATOM 767 C C . ARG A 1 97 ? 2.613 8.094 10.269 1.00 96.06 97 ARG A C 1
ATOM 769 O O . ARG A 1 97 ? 3.235 7.798 9.252 1.00 96.06 97 ARG A O 1
ATOM 776 N N . ASP A 1 98 ? 1.445 7.535 10.597 1.00 95.88 98 ASP A N 1
ATOM 777 C CA . ASP A 1 98 ? 0.716 6.600 9.723 1.00 95.88 98 ASP A CA 1
ATOM 778 C C . ASP A 1 98 ? 0.427 7.256 8.359 1.00 95.88 98 ASP A C 1
ATOM 780 O O . ASP A 1 98 ? 0.762 6.693 7.317 1.00 95.88 98 ASP A O 1
ATOM 784 N N . GLN A 1 99 ? -0.118 8.479 8.354 1.00 97.44 99 GLN A N 1
ATOM 785 C CA . GLN A 1 99 ? -0.415 9.231 7.127 1.00 97.44 99 GLN A CA 1
ATOM 786 C C . GLN A 1 99 ? 0.846 9.537 6.311 1.00 97.44 99 GLN A C 1
ATOM 788 O O . GLN A 1 99 ? 0.837 9.402 5.085 1.00 97.44 99 GLN A O 1
ATOM 793 N N . ALA A 1 100 ? 1.943 9.921 6.971 1.00 97.75 100 ALA A N 1
ATOM 794 C CA . ALA A 1 100 ? 3.212 10.191 6.303 1.00 97.75 100 ALA A CA 1
ATOM 795 C C . ALA A 1 100 ? 3.792 8.931 5.638 1.00 97.75 100 ALA A C 1
ATOM 797 O O . ALA A 1 100 ? 4.225 8.987 4.486 1.00 97.75 100 ALA A O 1
ATOM 798 N N . LEU A 1 101 ? 3.770 7.787 6.331 1.00 97.88 101 LEU A N 1
ATOM 799 C CA . LEU A 1 101 ? 4.250 6.516 5.786 1.00 97.88 101 LEU A CA 1
ATOM 800 C C . LEU A 1 101 ? 3.369 6.008 4.640 1.00 97.88 101 LEU A C 1
ATOM 802 O O . LEU A 1 101 ? 3.905 5.565 3.625 1.00 97.88 101 LEU A O 1
ATOM 806 N N . ALA A 1 102 ? 2.044 6.124 4.765 1.00 97.69 102 ALA A N 1
ATOM 807 C CA . ALA A 1 102 ? 1.110 5.792 3.692 1.00 97.69 102 ALA A CA 1
ATOM 808 C C . ALA A 1 102 ? 1.357 6.664 2.450 1.00 97.69 102 ALA A C 1
ATOM 810 O O . ALA A 1 102 ? 1.529 6.147 1.351 1.00 97.69 102 ALA A O 1
ATOM 811 N N . SER A 1 103 ? 1.503 7.979 2.637 1.00 98.00 103 SER A N 1
ATOM 812 C CA . SER A 1 103 ? 1.790 8.915 1.541 1.00 98.00 103 SER A CA 1
ATOM 813 C C . SER A 1 103 ? 3.130 8.624 0.860 1.00 98.00 103 SER A C 1
ATOM 815 O O . SER A 1 103 ? 3.241 8.710 -0.363 1.00 98.00 103 SER A O 1
ATOM 817 N N . LYS A 1 104 ? 4.159 8.264 1.639 1.00 97.81 104 LYS A N 1
ATOM 818 C CA . LYS A 1 104 ? 5.480 7.878 1.123 1.00 97.81 104 LYS A CA 1
ATOM 819 C C . LYS A 1 104 ? 5.407 6.590 0.299 1.00 97.81 104 LYS A C 1
ATOM 821 O O . LYS A 1 104 ? 6.007 6.533 -0.773 1.00 97.81 104 LYS A O 1
ATOM 826 N N . LEU A 1 105 ? 4.657 5.591 0.769 1.00 98.00 105 LEU A N 1
ATOM 827 C CA . LEU A 1 105 ? 4.429 4.341 0.043 1.00 98.00 105 LEU A CA 1
ATOM 828 C C . LEU A 1 105 ? 3.688 4.593 -1.277 1.00 98.00 105 LEU A C 1
ATOM 830 O O . LEU A 1 105 ? 4.159 4.162 -2.327 1.00 98.00 105 LEU A O 1
ATOM 834 N N . ASP A 1 106 ? 2.589 5.349 -1.235 1.00 98.00 106 ASP A N 1
ATOM 835 C CA . ASP A 1 106 ? 1.796 5.703 -2.416 1.00 98.00 106 ASP A CA 1
ATOM 836 C C . ASP A 1 106 ? 2.632 6.454 -3.455 1.00 98.00 106 ASP A C 1
ATOM 838 O O . ASP A 1 106 ? 2.571 6.158 -4.650 1.00 98.00 106 ASP A O 1
ATOM 842 N N . LYS A 1 107 ? 3.442 7.424 -3.009 1.00 97.69 107 LYS A N 1
ATOM 843 C CA . LYS A 1 107 ? 4.355 8.164 -3.884 1.00 97.69 107 LYS A CA 1
ATOM 844 C C . LYS A 1 107 ? 5.347 7.218 -4.564 1.00 97.69 107 LYS A C 1
ATOM 846 O O . LYS A 1 107 ? 5.444 7.241 -5.787 1.00 97.69 107 LYS A O 1
ATOM 851 N N . GLY A 1 108 ? 6.012 6.349 -3.802 1.00 97.44 108 GLY A N 1
ATOM 852 C CA . GLY A 1 108 ? 6.954 5.377 -4.363 1.00 97.44 108 GLY A CA 1
ATOM 853 C C . GLY A 1 108 ? 6.296 4.395 -5.342 1.00 97.44 108 GLY A C 1
ATOM 854 O O . GLY A 1 108 ? 6.890 4.048 -6.359 1.00 97.44 108 GLY A O 1
ATOM 855 N N . GLN A 1 109 ? 5.053 3.972 -5.085 1.00 97.81 109 GLN A N 1
ATOM 856 C CA . GLN A 1 109 ? 4.306 3.097 -5.995 1.00 97.81 109 GLN A CA 1
ATOM 857 C C . GLN A 1 109 ? 3.943 3.799 -7.309 1.00 97.81 109 GLN A C 1
ATOM 859 O O . GLN A 1 109 ? 4.068 3.192 -8.374 1.00 97.81 109 GLN A O 1
ATOM 864 N N . ARG A 1 110 ? 3.537 5.076 -7.253 1.00 97.94 110 ARG A N 1
ATOM 865 C CA . ARG A 1 110 ? 3.281 5.886 -8.455 1.00 97.94 110 ARG A CA 1
ATOM 866 C C . ARG A 1 110 ? 4.553 6.083 -9.272 1.00 97.94 110 ARG A C 1
ATOM 868 O O . ARG A 1 110 ? 4.541 5.807 -10.467 1.00 97.94 110 ARG A O 1
ATOM 875 N N . GLU A 1 111 ? 5.648 6.474 -8.621 1.00 97.38 111 GLU A N 1
ATOM 876 C CA . GLU A 1 111 ? 6.954 6.646 -9.269 1.00 97.38 111 GLU A CA 1
ATOM 877 C C . GLU A 1 111 ? 7.443 5.345 -9.913 1.00 97.38 111 GLU A C 1
ATOM 879 O O . GLU A 1 111 ? 7.949 5.357 -11.034 1.00 97.38 111 GLU A O 1
ATOM 884 N N . LYS A 1 112 ? 7.249 4.198 -9.248 1.00 97.31 112 LYS A N 1
ATOM 885 C CA . LYS A 1 112 ? 7.553 2.893 -9.841 1.00 97.31 112 LYS A CA 1
ATOM 886 C C . LYS A 1 112 ? 6.725 2.642 -11.099 1.00 97.31 112 LYS A C 1
ATOM 888 O O . LYS A 1 112 ? 7.279 2.219 -12.108 1.00 97.31 112 LYS A O 1
ATOM 893 N N . GLY A 1 113 ? 5.417 2.894 -11.045 1.00 97.44 113 GLY A N 1
ATOM 894 C CA . GLY A 1 113 ? 4.529 2.735 -12.198 1.00 97.44 113 GLY A CA 1
ATOM 895 C C . GLY A 1 113 ? 4.960 3.590 -13.391 1.00 97.44 113 GLY A C 1
ATOM 896 O O . GLY A 1 113 ? 5.030 3.087 -14.509 1.00 97.44 113 GLY A O 1
ATOM 897 N N . GLU A 1 114 ? 5.317 4.849 -13.139 1.00 97.81 114 GLU A N 1
ATOM 898 C CA . GLU A 1 114 ? 5.827 5.777 -14.152 1.00 97.81 114 GLU A CA 1
ATOM 899 C C . GLU A 1 114 ? 7.144 5.287 -14.768 1.00 97.81 114 GLU A C 1
ATOM 901 O O . GLU A 1 114 ? 7.271 5.200 -15.987 1.00 97.81 114 GLU A O 1
ATOM 906 N N . VAL A 1 115 ? 8.117 4.890 -13.941 1.00 97.75 115 VAL A N 1
ATOM 907 C CA . VAL A 1 115 ? 9.409 4.397 -14.437 1.00 97.75 115 VAL A CA 1
ATOM 908 C C . VAL A 1 115 ? 9.245 3.107 -15.242 1.00 97.75 115 VAL A C 1
ATOM 910 O O . VAL A 1 115 ? 9.866 2.972 -16.293 1.00 97.75 115 VAL A O 1
ATOM 913 N N . VAL A 1 116 ? 8.385 2.182 -14.812 1.00 97.62 116 VAL A N 1
ATOM 914 C CA . VAL A 1 116 ? 8.090 0.951 -15.565 1.00 97.62 116 VAL A CA 1
ATOM 915 C C . VAL A 1 116 ? 7.436 1.268 -16.914 1.00 97.62 116 VAL A C 1
ATOM 917 O O . VAL A 1 116 ? 7.791 0.655 -17.923 1.00 97.62 116 VAL A O 1
ATOM 920 N N . ALA A 1 117 ? 6.525 2.245 -16.959 1.00 97.88 117 ALA A N 1
ATOM 921 C CA . ALA A 1 117 ? 5.932 2.712 -18.209 1.00 97.88 117 ALA A CA 1
ATOM 922 C C . ALA A 1 117 ? 6.997 3.302 -19.149 1.00 97.88 117 ALA A C 1
ATOM 924 O O . ALA A 1 117 ? 7.058 2.905 -20.313 1.00 97.88 117 ALA A O 1
ATOM 925 N N . ASN A 1 118 ? 7.898 4.143 -18.632 1.00 97.38 118 ASN A N 1
ATOM 926 C CA . ASN A 1 118 ? 9.002 4.725 -19.402 1.00 97.38 118 ASN A CA 1
ATOM 927 C C . ASN A 1 118 ? 9.967 3.650 -19.931 1.00 97.38 118 ASN A C 1
ATOM 929 O O . ASN A 1 118 ? 10.356 3.688 -21.094 1.00 97.38 118 ASN A O 1
ATOM 933 N N . ILE A 1 119 ? 10.304 2.632 -19.128 1.00 97.25 119 ILE A N 1
ATOM 934 C CA . ILE A 1 119 ? 11.120 1.489 -19.580 1.00 97.25 119 ILE A CA 1
ATOM 935 C C . ILE A 1 119 ? 10.428 0.746 -20.730 1.00 97.25 119 ILE A C 1
ATOM 937 O O . ILE A 1 119 ? 11.084 0.360 -21.703 1.00 97.25 119 ILE A O 1
ATOM 941 N N . SER A 1 120 ? 9.113 0.532 -20.628 1.00 97.50 120 SER A N 1
ATOM 942 C CA . SER A 1 120 ? 8.322 -0.131 -21.668 1.00 97.50 120 SER A CA 1
ATOM 943 C C . SER A 1 120 ? 8.259 0.690 -22.960 1.00 97.50 120 SER A C 1
ATOM 945 O O . SER A 1 120 ? 8.390 0.123 -24.051 1.00 97.50 120 SER A O 1
ATOM 947 N N . ASP A 1 121 ? 8.092 2.010 -22.857 1.00 97.25 121 ASP A N 1
ATOM 948 C CA . ASP A 1 121 ? 8.083 2.916 -24.009 1.00 97.25 121 ASP A CA 1
ATOM 949 C C . ASP A 1 121 ? 9.459 2.976 -24.689 1.00 97.25 121 ASP A C 1
ATOM 951 O O . ASP A 1 121 ? 9.572 2.666 -25.878 1.00 97.25 121 ASP A O 1
ATOM 955 N N . CYS A 1 122 ? 10.534 3.216 -23.924 1.00 96.25 122 CYS A N 1
ATOM 956 C CA . CYS A 1 122 ? 11.913 3.147 -24.421 1.00 96.25 122 CYS A CA 1
ATOM 957 C C . CYS A 1 122 ? 12.191 1.804 -25.107 1.00 96.25 122 CYS A C 1
ATOM 959 O O . CYS A 1 122 ? 12.748 1.766 -26.201 1.00 96.25 122 CYS A O 1
ATOM 961 N N . GLY A 1 123 ? 11.759 0.692 -24.504 1.00 95.19 123 GLY A N 1
ATOM 962 C CA . GLY A 1 123 ? 11.906 -0.642 -25.084 1.00 95.19 123 GLY A CA 1
ATOM 963 C C . GLY A 1 123 ? 11.149 -0.831 -26.402 1.00 95.19 123 GLY A C 1
ATOM 964 O O . GLY A 1 123 ? 11.615 -1.569 -27.270 1.00 95.19 123 GLY A O 1
ATOM 965 N N . SER A 1 124 ? 10.007 -0.167 -26.575 1.00 97.25 124 SER A N 1
ATOM 966 C CA . SER A 1 124 ? 9.218 -0.209 -27.812 1.00 97.25 124 SER A CA 1
ATOM 967 C C . SER A 1 124 ? 9.857 0.642 -28.911 1.00 97.25 124 SER A C 1
ATOM 969 O O . SER A 1 124 ? 10.006 0.171 -30.040 1.00 97.25 124 SER A O 1
ATOM 971 N N . ARG A 1 125 ? 10.323 1.851 -28.570 1.00 96.56 125 ARG A N 1
ATOM 972 C CA . ARG A 1 125 ? 11.060 2.744 -29.482 1.00 96.56 125 ARG A CA 1
ATOM 973 C C . ARG A 1 125 ? 12.367 2.118 -29.962 1.00 96.56 125 ARG A C 1
ATOM 975 O O . ARG A 1 125 ? 12.677 2.182 -31.148 1.00 96.56 125 ARG A O 1
ATOM 982 N N . LEU A 1 126 ? 13.092 1.455 -29.064 1.00 96.38 126 LEU A N 1
ATOM 983 C CA . LEU A 1 126 ? 14.332 0.747 -29.375 1.00 96.38 126 LEU A CA 1
ATOM 984 C C . LEU A 1 126 ? 14.079 -0.377 -30.390 1.00 96.38 126 LEU A C 1
ATOM 986 O O . LEU A 1 126 ? 14.740 -0.417 -31.423 1.00 96.38 126 LEU A O 1
ATOM 990 N N . LYS A 1 127 ? 13.055 -1.217 -30.177 1.00 96.38 127 LYS A N 1
ATOM 991 C CA . LYS A 1 127 ? 12.667 -2.264 -31.144 1.00 96.38 127 LYS A CA 1
ATOM 992 C C . LYS A 1 127 ? 12.294 -1.698 -32.516 1.00 96.38 127 LYS A C 1
ATOM 994 O O . LYS A 1 127 ? 12.625 -2.304 -33.532 1.00 96.38 127 LYS A O 1
ATOM 999 N N . ALA A 1 128 ? 11.595 -0.561 -32.554 1.00 96.94 128 ALA A N 1
ATOM 1000 C CA . ALA A 1 128 ? 11.251 0.105 -33.808 1.00 96.94 128 ALA A CA 1
ATOM 1001 C C . ALA A 1 128 ? 12.512 0.583 -34.547 1.00 96.94 128 ALA A C 1
ATOM 1003 O O . ALA A 1 128 ? 12.676 0.290 -35.730 1.00 96.94 128 ALA A O 1
ATOM 1004 N N . LYS A 1 129 ? 13.449 1.223 -33.836 1.00 95.00 129 LYS A N 1
ATOM 1005 C CA . LYS A 1 129 ? 14.721 1.682 -34.412 1.00 95.00 129 LYS A CA 1
ATOM 1006 C C . LYS A 1 129 ? 15.628 0.535 -34.853 1.00 95.00 129 LYS A C 1
ATOM 1008 O O . LYS A 1 129 ? 16.219 0.618 -35.922 1.00 95.00 129 LYS A O 1
ATOM 1013 N N . GLU A 1 130 ? 15.679 -0.568 -34.110 1.00 94.88 130 GLU A N 1
ATOM 1014 C CA . GLU A 1 130 ? 16.381 -1.789 -34.532 1.00 94.88 130 GLU A CA 1
ATOM 1015 C C . GLU A 1 130 ? 15.786 -2.391 -35.814 1.00 94.88 130 GLU A C 1
ATOM 1017 O O . GLU A 1 130 ? 16.522 -2.903 -36.658 1.00 94.88 130 GLU A O 1
ATOM 1022 N N . ALA A 1 131 ? 14.460 -2.341 -35.985 1.00 96.38 131 ALA A N 1
ATOM 1023 C CA . ALA A 1 131 ? 13.811 -2.782 -37.217 1.00 96.38 131 ALA A CA 1
ATOM 1024 C C . ALA A 1 131 ? 14.132 -1.845 -38.395 1.00 96.38 131 ALA A C 1
ATOM 1026 O O . ALA A 1 131 ? 14.465 -2.326 -39.477 1.00 96.38 131 ALA A O 1
ATOM 1027 N N . GLU A 1 132 ? 14.101 -0.524 -38.183 1.00 95.44 132 GLU A N 1
ATOM 1028 C CA . GLU A 1 132 ? 14.526 0.471 -39.179 1.00 95.44 132 GLU A CA 1
ATOM 1029 C C . GLU A 1 132 ? 15.993 0.279 -39.589 1.00 95.44 132 GLU A C 1
ATOM 1031 O O . GLU A 1 132 ? 16.314 0.347 -40.778 1.00 95.44 132 GLU A O 1
ATOM 1036 N N . LEU A 1 133 ? 16.874 -0.014 -38.628 1.00 94.31 133 LEU A N 1
ATOM 1037 C CA . LEU A 1 133 ? 18.288 -0.287 -38.872 1.00 94.31 133 LEU A CA 1
ATOM 1038 C C . LEU A 1 133 ? 18.476 -1.535 -39.744 1.00 94.31 133 LEU A C 1
ATOM 1040 O O . LEU A 1 133 ? 19.240 -1.482 -40.705 1.00 94.31 133 LEU A O 1
ATOM 1044 N N . LYS A 1 134 ? 17.730 -2.620 -39.496 1.00 94.94 134 LYS A N 1
ATOM 1045 C CA . LYS A 1 134 ? 17.757 -3.823 -40.352 1.00 94.94 134 LYS A CA 1
ATOM 1046 C C . LYS A 1 134 ? 17.320 -3.528 -41.785 1.00 94.94 134 LYS A C 1
ATOM 1048 O O . LYS A 1 134 ? 18.018 -3.905 -42.718 1.00 94.94 134 LYS A O 1
ATOM 1053 N N . VAL A 1 135 ? 16.222 -2.789 -41.965 1.00 95.69 135 VAL A N 1
ATOM 1054 C CA . VAL A 1 135 ? 15.765 -2.361 -43.302 1.00 95.69 135 VAL A CA 1
ATOM 1055 C C . VAL A 1 135 ? 16.824 -1.490 -43.985 1.00 95.69 135 VAL A C 1
ATOM 1057 O O . VAL A 1 135 ? 17.033 -1.577 -45.194 1.00 95.69 135 VAL A O 1
ATOM 1060 N N . CYS A 1 136 ? 17.517 -0.645 -43.224 1.00 92.75 136 CYS A N 1
ATOM 1061 C CA . CYS A 1 136 ? 18.599 0.175 -43.750 1.00 92.75 136 CYS A CA 1
ATOM 1062 C C . CYS A 1 136 ? 19.828 -0.649 -44.169 1.00 92.75 136 CYS A C 1
ATOM 1064 O O . CYS A 1 136 ? 20.435 -0.337 -45.193 1.00 92.75 136 CYS A O 1
ATOM 1066 N N . GLN A 1 137 ? 20.167 -1.706 -43.432 1.00 92.31 137 GLN A N 1
ATOM 1067 C CA . GLN A 1 137 ? 21.234 -2.647 -43.794 1.00 92.31 137 GLN A CA 1
ATOM 1068 C C . GLN A 1 137 ? 20.873 -3.466 -45.043 1.00 92.31 137 GLN A C 1
ATOM 1070 O O . GLN A 1 137 ? 21.719 -3.698 -45.905 1.00 92.31 137 GLN A O 1
ATOM 1075 N N . GLU A 1 138 ? 19.606 -3.867 -45.187 1.00 94.69 138 GLU A N 1
ATOM 1076 C CA . GLU A 1 138 ? 19.107 -4.537 -46.395 1.00 94.69 138 GLU A CA 1
ATOM 1077 C C . GLU A 1 138 ? 19.253 -3.632 -47.627 1.00 94.69 138 GLU A C 1
ATOM 1079 O O . GLU A 1 138 ? 19.816 -4.057 -48.635 1.00 94.69 138 GLU A O 1
ATOM 1084 N N . LYS A 1 139 ? 18.860 -2.355 -47.523 1.00 93.06 139 LYS A N 1
ATOM 1085 C CA . LYS A 1 139 ? 19.038 -1.362 -48.600 1.00 93.06 139 LYS A CA 1
ATOM 1086 C C . LYS A 1 139 ? 20.504 -1.119 -48.957 1.00 93.06 139 LYS A C 1
ATOM 1088 O O . LYS A 1 139 ? 20.824 -0.957 -50.131 1.00 93.06 139 LYS A O 1
ATOM 1093 N N . GLU A 1 140 ? 21.404 -1.096 -47.975 1.00 91.25 140 GLU A N 1
ATOM 1094 C CA . GLU A 1 140 ? 22.847 -1.009 -48.234 1.00 91.25 140 GLU A CA 1
ATOM 1095 C C . GLU A 1 140 ? 23.334 -2.217 -49.056 1.00 91.25 140 GLU A C 1
ATOM 1097 O O . GLU A 1 140 ? 24.070 -2.059 -50.036 1.00 91.25 140 GLU A O 1
ATOM 1102 N N . SER A 1 141 ? 22.858 -3.421 -48.718 1.00 92.94 141 SER A N 1
ATOM 1103 C CA . SER A 1 141 ? 23.139 -4.642 -49.480 1.00 92.94 141 SER A CA 1
ATOM 1104 C C . SER A 1 141 ? 22.573 -4.581 -50.904 1.00 92.94 141 SER A C 1
ATOM 1106 O O . SER A 1 141 ? 23.263 -4.949 -51.856 1.00 92.94 141 SER A O 1
ATOM 1108 N N . GLU A 1 142 ? 21.354 -4.063 -51.080 1.00 93.69 142 GLU A N 1
ATOM 1109 C CA . GLU A 1 142 ? 20.735 -3.861 -52.395 1.00 93.69 142 GLU A CA 1
ATOM 1110 C C . GLU A 1 142 ? 21.531 -2.879 -53.262 1.00 93.69 142 GLU A C 1
ATOM 1112 O O . GLU A 1 142 ? 21.763 -3.159 -54.437 1.00 93.69 142 GLU A O 1
ATOM 1117 N N . ILE A 1 143 ? 21.999 -1.758 -52.702 1.00 92.00 143 ILE A N 1
ATOM 1118 C CA . ILE A 1 143 ? 22.848 -0.783 -53.409 1.00 92.00 143 ILE A CA 1
ATOM 1119 C C . ILE A 1 143 ? 24.145 -1.454 -53.881 1.00 92.00 143 ILE A C 1
ATOM 1121 O O . ILE A 1 143 ? 24.554 -1.292 -55.034 1.00 92.00 143 ILE A O 1
ATOM 1125 N N . LEU A 1 144 ? 24.766 -2.275 -53.027 1.00 90.19 144 LEU A N 1
ATOM 1126 C CA . LEU A 1 144 ? 25.951 -3.049 -53.399 1.00 90.19 144 LEU A CA 1
ATOM 1127 C C . LEU A 1 144 ? 25.651 -4.054 -54.526 1.00 90.19 144 LEU A C 1
ATOM 1129 O O . LEU A 1 144 ? 26.437 -4.177 -55.466 1.00 90.19 144 LEU A O 1
ATOM 1133 N N . GLN A 1 145 ? 24.515 -4.754 -54.475 1.00 91.81 145 GLN A N 1
ATOM 1134 C CA . GLN A 1 145 ? 24.095 -5.682 -55.531 1.00 91.81 145 GLN A CA 1
ATOM 1135 C C . GLN A 1 145 ? 23.782 -4.968 -56.853 1.00 91.81 145 GLN A C 1
ATOM 1137 O O . GLN A 1 145 ? 24.163 -5.459 -57.919 1.00 91.81 145 GLN A O 1
ATOM 1142 N N . GLN A 1 146 ? 23.131 -3.803 -56.806 1.00 90.81 146 GLN A N 1
ATOM 1143 C CA . GLN A 1 146 ? 22.869 -2.967 -57.980 1.00 90.81 146 GLN A CA 1
ATOM 1144 C C . GLN A 1 146 ? 24.181 -2.521 -58.628 1.00 90.81 146 GLN A C 1
ATOM 1146 O O . GLN A 1 146 ? 24.338 -2.662 -59.840 1.00 90.81 146 GLN A O 1
ATOM 1151 N N . PHE A 1 147 ? 25.155 -2.075 -57.827 1.00 91.12 147 PHE A N 1
ATOM 1152 C CA . PHE A 1 147 ? 26.497 -1.759 -58.314 1.00 91.12 147 PHE A CA 1
ATOM 1153 C C . PHE A 1 147 ? 27.162 -2.969 -58.995 1.00 91.12 147 PHE A C 1
ATOM 1155 O O . PHE A 1 147 ? 27.656 -2.846 -60.113 1.00 91.12 147 PHE A O 1
ATOM 1162 N N . LEU A 1 148 ? 27.132 -4.152 -58.370 1.00 89.00 148 LEU A N 1
ATOM 1163 C CA . LEU A 1 148 ? 27.721 -5.376 -58.936 1.00 89.00 148 LEU A CA 1
ATOM 1164 C C . LEU A 1 148 ? 27.005 -5.867 -60.205 1.00 89.00 148 LEU A C 1
ATOM 1166 O O . LEU A 1 148 ? 27.627 -6.513 -61.046 1.00 89.00 148 LEU A O 1
ATOM 1170 N N . THR A 1 149 ? 25.715 -5.560 -60.356 1.00 89.69 149 THR A N 1
ATOM 1171 C CA . THR A 1 149 ? 24.943 -5.863 -61.571 1.00 89.69 149 THR A CA 1
ATOM 1172 C C . THR A 1 149 ? 25.315 -4.917 -62.712 1.00 89.69 149 THR A C 1
ATOM 1174 O O . THR A 1 149 ? 25.468 -5.362 -63.847 1.00 89.69 149 THR A O 1
ATOM 1177 N N . LEU A 1 150 ? 25.495 -3.626 -62.411 1.00 85.69 150 LEU A N 1
ATOM 1178 C CA . LEU A 1 150 ? 25.935 -2.611 -63.374 1.00 85.69 150 LEU A CA 1
ATOM 1179 C C . LEU A 1 150 ? 27.387 -2.832 -63.814 1.00 85.69 150 LEU A C 1
ATOM 1181 O O . LEU A 1 150 ? 27.706 -2.687 -64.991 1.00 85.69 150 LEU A O 1
ATOM 1185 N N . VAL A 1 151 ? 28.262 -3.219 -62.883 1.00 86.06 151 VAL A N 1
ATOM 1186 C CA . VAL A 1 151 ? 29.683 -3.475 -63.139 1.00 86.06 151 VAL A CA 1
ATOM 1187 C C . VAL A 1 151 ? 30.060 -4.880 -62.649 1.00 86.06 151 VAL A C 1
ATOM 1189 O O . VAL A 1 151 ? 30.635 -5.024 -61.564 1.00 86.06 151 VAL A O 1
ATOM 1192 N N . PRO A 1 152 ? 29.794 -5.938 -63.441 1.00 84.94 152 PRO A N 1
ATOM 1193 C CA . PRO A 1 152 ? 30.168 -7.304 -63.085 1.00 84.94 152 PRO A CA 1
ATOM 1194 C C . PRO A 1 152 ? 31.680 -7.469 -62.919 1.00 84.94 152 PRO A C 1
ATOM 1196 O O . PRO A 1 152 ? 32.475 -6.750 -63.524 1.00 84.94 152 PRO A O 1
ATOM 1199 N N . THR A 1 153 ? 32.099 -8.482 -62.163 1.00 80.25 153 THR A N 1
ATOM 1200 C CA . THR A 1 153 ? 33.520 -8.777 -61.893 1.00 80.25 153 THR A CA 1
ATOM 1201 C C . THR A 1 153 ? 34.346 -9.093 -63.145 1.00 80.25 153 THR A C 1
ATOM 1203 O O . THR A 1 153 ? 35.566 -8.966 -63.116 1.00 80.25 153 THR A O 1
ATOM 1206 N N . GLY A 1 154 ? 33.699 -9.469 -64.254 1.00 77.12 154 GLY A N 1
ATOM 1207 C CA . GLY A 1 154 ? 34.338 -9.673 -65.560 1.00 77.12 154 GLY A CA 1
ATOM 1208 C C . GLY A 1 154 ? 34.501 -8.405 -66.412 1.00 77.12 154 GLY A C 1
ATOM 1209 O O . GLY A 1 154 ? 35.011 -8.496 -67.526 1.00 77.12 154 GLY A O 1
ATOM 1210 N N . HIS A 1 155 ? 34.049 -7.238 -65.942 1.00 80.00 155 HIS A N 1
ATOM 1211 C CA . HIS A 1 155 ? 34.133 -5.982 -66.689 1.00 80.00 155 HIS A CA 1
ATOM 1212 C C . HIS A 1 155 ? 35.565 -5.420 -66.680 1.00 80.00 155 HIS A C 1
ATOM 1214 O O . HIS A 1 155 ? 36.198 -5.338 -65.627 1.00 80.00 155 HIS A O 1
ATOM 1220 N N . GLY A 1 156 ? 36.065 -4.968 -67.838 1.00 80.19 156 GLY A N 1
ATOM 1221 C CA . GLY A 1 156 ? 37.456 -4.511 -68.005 1.00 80.19 156 GLY A CA 1
ATOM 1222 C C . GLY A 1 156 ? 37.873 -3.355 -67.084 1.00 80.19 156 GLY A C 1
ATOM 1223 O O . GLY A 1 156 ? 39.047 -3.233 -66.750 1.00 80.19 156 GLY A O 1
ATOM 1224 N N . PHE A 1 157 ? 36.908 -2.558 -66.611 1.00 81.38 157 PHE A N 1
ATOM 1225 C CA . PHE A 1 157 ? 37.125 -1.424 -65.701 1.00 81.38 157 PHE A CA 1
ATOM 1226 C C . PHE A 1 157 ? 36.620 -1.665 -64.265 1.00 81.38 157 PHE A C 1
ATOM 1228 O O . PHE A 1 157 ? 36.581 -0.736 -63.460 1.00 81.38 157 PHE A O 1
ATOM 1235 N N . HIS A 1 158 ? 36.234 -2.899 -63.909 1.00 82.56 158 HIS A N 1
ATOM 1236 C CA . HIS A 1 158 ? 35.641 -3.219 -62.599 1.00 82.56 158 HIS A CA 1
ATOM 1237 C C . HIS A 1 158 ? 36.516 -2.772 -61.417 1.00 82.56 158 HIS A C 1
ATOM 1239 O O . HIS A 1 158 ? 36.022 -2.153 -60.477 1.00 82.56 158 HIS A O 1
ATOM 1245 N N . ALA A 1 159 ? 37.827 -3.025 -61.487 1.00 82.38 159 ALA A N 1
ATOM 1246 C CA . ALA A 1 159 ? 38.772 -2.680 -60.424 1.00 82.38 159 ALA A CA 1
ATOM 1247 C C . ALA A 1 159 ? 38.894 -1.163 -60.172 1.00 82.38 159 ALA A C 1
ATOM 1249 O O . ALA A 1 159 ? 39.167 -0.753 -59.047 1.00 82.38 159 ALA A O 1
ATOM 1250 N N . GLN A 1 160 ? 38.681 -0.332 -61.196 1.00 82.25 160 GLN A N 1
ATOM 1251 C CA . GLN A 1 160 ? 38.712 1.129 -61.071 1.00 82.25 160 GLN A CA 1
ATOM 1252 C C . GLN A 1 160 ? 37.364 1.658 -60.563 1.00 82.25 160 GLN A C 1
ATOM 1254 O O . GLN A 1 160 ? 37.320 2.415 -59.596 1.00 82.25 160 GLN A O 1
ATOM 1259 N N . LEU A 1 161 ? 36.253 1.180 -61.130 1.00 82.81 161 LEU A N 1
ATOM 1260 C CA . LEU A 1 161 ? 34.905 1.625 -60.757 1.00 82.81 161 LEU A CA 1
ATOM 1261 C C . LEU A 1 161 ? 34.515 1.223 -59.324 1.00 82.81 161 LEU A C 1
ATOM 1263 O O . LEU A 1 161 ? 33.829 1.982 -58.643 1.00 82.81 161 LEU A O 1
ATOM 1267 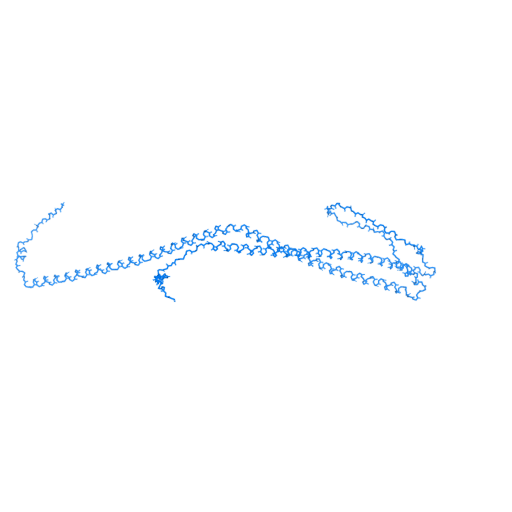N N . ILE A 1 162 ? 34.989 0.076 -58.819 1.00 86.00 162 ILE A N 1
ATOM 1268 C CA . ILE A 1 162 ? 34.747 -0.321 -57.421 1.00 86.00 162 ILE A CA 1
ATOM 1269 C C . ILE A 1 162 ? 35.518 0.550 -56.423 1.00 86.00 162 ILE A C 1
ATOM 1271 O O . ILE A 1 162 ? 35.014 0.797 -55.327 1.00 86.00 162 ILE A O 1
ATOM 1275 N N . LYS A 1 163 ? 36.711 1.045 -56.790 1.00 84.88 163 LYS A N 1
ATOM 1276 C CA . LYS A 1 163 ? 37.449 2.017 -55.970 1.00 84.88 163 LYS A CA 1
ATOM 1277 C C . LYS A 1 163 ? 36.679 3.335 -55.888 1.00 84.88 163 LYS A C 1
ATOM 1279 O O . LYS A 1 163 ? 36.463 3.826 -54.786 1.00 84.88 163 LYS A O 1
ATOM 1284 N N . ILE A 1 164 ? 36.179 3.835 -57.022 1.00 84.88 164 ILE A N 1
ATOM 1285 C CA . ILE A 1 164 ? 35.359 5.057 -57.086 1.00 84.88 164 ILE A CA 1
ATOM 1286 C C . ILE A 1 164 ? 34.078 4.903 -56.249 1.00 84.88 164 ILE A C 1
ATOM 1288 O O . ILE A 1 164 ? 33.778 5.757 -55.421 1.00 84.88 164 ILE A O 1
ATOM 1292 N N . PHE A 1 165 ? 33.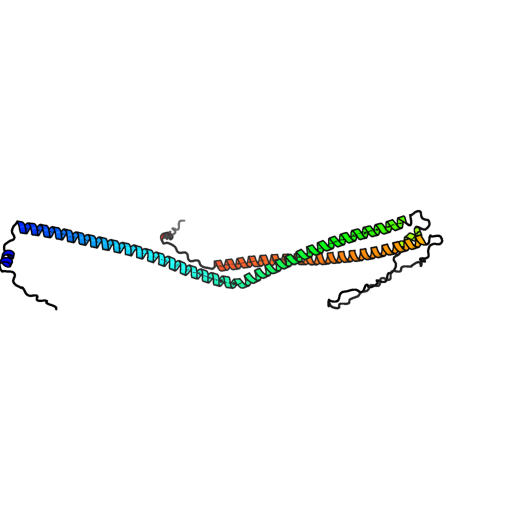363 3.780 -56.373 1.00 86.06 165 PHE A N 1
ATOM 1293 C CA . PHE A 1 165 ? 32.156 3.493 -55.583 1.00 86.06 165 PHE A CA 1
ATOM 1294 C C . PHE A 1 165 ? 32.410 3.435 -54.065 1.00 86.06 165 PHE A C 1
ATOM 1296 O O . PHE A 1 165 ? 31.610 3.936 -53.266 1.00 86.06 165 PHE A O 1
ATOM 1303 N N . LYS A 1 166 ? 33.528 2.829 -53.645 1.00 85.75 166 LYS A N 1
ATOM 1304 C CA . LYS A 1 166 ? 33.892 2.689 -52.225 1.00 85.75 166 LYS A CA 1
ATOM 1305 C C . LYS A 1 166 ? 34.492 3.953 -51.617 1.00 85.75 166 LYS A C 1
ATOM 1307 O O . LYS A 1 166 ? 34.460 4.094 -50.397 1.00 85.75 166 LYS A O 1
ATOM 1312 N N . ARG A 1 167 ? 35.017 4.873 -52.428 1.00 84.88 167 ARG A N 1
ATOM 1313 C CA . ARG A 1 167 ? 35.667 6.087 -51.932 1.00 84.88 167 ARG A CA 1
ATOM 1314 C C . ARG A 1 167 ? 34.665 6.946 -51.159 1.00 84.88 167 ARG A C 1
ATOM 1316 O O . ARG A 1 167 ? 33.595 7.299 -51.668 1.00 84.88 167 ARG A O 1
ATOM 1323 N N . LYS A 1 168 ? 35.016 7.300 -49.925 1.00 79.56 168 LYS A N 1
ATOM 1324 C CA . LYS A 1 168 ? 34.262 8.267 -49.122 1.00 79.56 168 LYS A CA 1
ATOM 1325 C C . LYS A 1 168 ? 34.563 9.674 -49.641 1.00 79.56 168 LYS A C 1
ATOM 1327 O O . LYS A 1 168 ? 35.687 9.949 -50.036 1.00 79.56 168 LYS A O 1
ATOM 1332 N N . ILE A 1 169 ? 33.550 10.531 -49.734 1.00 78.81 169 ILE A N 1
ATOM 1333 C CA . ILE A 1 169 ? 33.739 11.957 -50.045 1.00 78.81 169 ILE A CA 1
ATOM 1334 C C . ILE A 1 169 ? 33.414 12.715 -48.772 1.00 78.81 169 ILE A C 1
ATOM 1336 O O . ILE A 1 169 ? 32.408 12.410 -48.129 1.00 78.81 169 ILE A O 1
ATOM 1340 N N . LYS A 1 170 ? 34.226 13.717 -48.432 1.00 65.06 170 LYS A N 1
ATOM 1341 C CA . LYS A 1 170 ? 33.897 14.663 -47.368 1.00 65.06 170 LYS A CA 1
ATOM 1342 C C . LYS A 1 170 ? 32.671 15.464 -47.812 1.00 65.06 170 LYS A C 1
ATOM 1344 O O . LYS A 1 170 ? 32.750 16.321 -48.688 1.00 65.06 170 LYS A O 1
ATOM 1349 N N . ARG A 1 171 ? 31.510 15.132 -47.259 1.00 62.34 171 ARG A N 1
ATOM 1350 C CA . ARG A 1 171 ? 30.261 15.853 -47.503 1.00 62.34 171 ARG A CA 1
ATOM 1351 C C . ARG A 1 171 ? 30.128 16.914 -46.425 1.00 62.34 171 ARG A C 1
ATOM 1353 O O . ARG A 1 171 ? 30.134 16.589 -45.241 1.00 62.34 171 ARG A O 1
ATOM 1360 N N . SER A 1 172 ? 30.040 18.184 -46.815 1.00 50.00 172 SER A N 1
ATOM 1361 C CA . SER A 1 172 ? 29.645 19.222 -45.869 1.00 50.00 172 SER A CA 1
ATOM 1362 C C . SER A 1 172 ? 28.211 18.927 -45.442 1.00 50.00 172 SER A C 1
ATOM 1364 O O . SER A 1 172 ? 27.310 18.825 -46.277 1.00 50.00 172 SER A O 1
ATOM 1366 N N . LYS A 1 173 ? 28.005 18.727 -44.138 1.00 47.53 173 LYS A N 1
ATOM 1367 C CA . LYS A 1 173 ? 26.675 18.545 -43.564 1.00 47.53 173 LYS A CA 1
ATOM 1368 C C . LYS A 1 173 ? 25.863 19.793 -43.897 1.00 47.53 173 LYS A C 1
ATOM 1370 O O . LYS A 1 173 ? 26.103 20.861 -43.336 1.00 47.53 173 LYS A O 1
ATOM 1375 N N . LYS A 1 174 ? 24.952 19.684 -44.863 1.00 46.44 174 LYS A N 1
ATOM 1376 C CA . LYS A 1 174 ? 23.989 20.742 -45.145 1.00 46.44 174 LYS A CA 1
ATOM 1377 C C . LYS A 1 174 ? 23.070 20.778 -43.925 1.00 46.44 174 LYS A C 1
ATOM 1379 O O . LYS A 1 174 ? 22.364 19.810 -43.666 1.00 46.44 174 LYS A O 1
ATOM 1384 N N . ARG A 1 175 ? 23.198 21.825 -43.105 1.00 34.53 175 ARG A N 1
ATOM 1385 C CA . ARG A 1 175 ? 22.247 22.114 -42.029 1.00 34.53 175 ARG A CA 1
ATOM 1386 C C . ARG A 1 175 ? 20.902 22.362 -42.704 1.00 34.53 175 ARG A C 1
ATOM 1388 O O . ARG A 1 175 ? 20.742 23.387 -43.359 1.00 34.53 175 ARG A O 1
ATOM 1395 N N . ASP A 1 176 ? 19.991 21.406 -42.596 1.00 36.31 176 ASP A N 1
ATOM 1396 C CA . ASP A 1 176 ? 18.574 21.688 -42.779 1.00 36.31 176 ASP A CA 1
ATOM 1397 C C . ASP A 1 176 ? 18.127 22.425 -41.508 1.00 36.31 176 ASP A C 1
ATOM 1399 O O . ASP A 1 176 ? 17.952 21.832 -40.446 1.00 36.31 176 ASP A O 1
ATOM 1403 N N . GLU A 1 177 ? 18.089 23.754 -41.602 1.00 41.44 177 GLU A N 1
ATOM 1404 C CA . GLU A 1 177 ? 17.467 24.640 -40.621 1.00 41.44 177 GLU A CA 1
ATOM 1405 C C . GLU A 1 177 ? 15.950 24.605 -40.840 1.00 41.44 177 GLU A C 1
ATOM 1407 O O . GLU A 1 177 ? 15.430 25.333 -41.682 1.00 41.44 177 GLU A O 1
ATOM 1412 N N . GLU A 1 178 ? 15.235 23.760 -40.098 1.00 42.06 178 GLU A N 1
ATOM 1413 C CA . GLU A 1 178 ? 13.793 23.920 -39.884 1.00 42.06 178 GLU A CA 1
ATOM 1414 C C . GLU A 1 178 ? 13.372 23.304 -38.534 1.00 42.06 178 GLU A C 1
ATOM 1416 O O . GLU A 1 178 ? 13.330 22.083 -38.402 1.00 42.06 178 GLU A O 1
ATOM 1421 N N . TYR A 1 179 ? 13.025 24.197 -37.589 1.00 37.28 179 TYR A N 1
ATOM 1422 C CA . TYR A 1 179 ? 12.280 24.009 -36.323 1.00 37.28 179 TYR A CA 1
ATOM 1423 C C . TYR A 1 179 ? 12.977 23.161 -35.227 1.00 37.28 179 TYR A C 1
ATOM 1425 O O . TYR A 1 179 ? 13.451 22.062 -35.477 1.00 37.28 179 TYR A O 1
ATOM 1433 N N . ASP A 1 180 ? 13.144 23.626 -33.987 1.00 33.88 180 ASP A N 1
ATOM 1434 C CA . ASP A 1 180 ? 12.109 24.119 -33.067 1.00 33.88 180 ASP A CA 1
ATOM 1435 C C . ASP A 1 180 ? 12.718 25.122 -32.060 1.00 33.88 180 ASP A C 1
ATOM 1437 O O . ASP A 1 180 ? 13.838 24.925 -31.579 1.00 33.88 180 ASP A O 1
ATOM 1441 N N . GLU A 1 181 ? 11.993 26.205 -31.772 1.00 43.94 181 GLU A N 1
ATOM 1442 C CA . GLU A 1 181 ? 12.253 27.085 -30.626 1.00 43.94 181 GLU A CA 1
ATOM 1443 C C . GLU A 1 181 ? 11.852 26.348 -29.338 1.00 43.94 181 GLU A C 1
ATOM 1445 O O . GLU A 1 181 ? 10.829 25.672 -29.322 1.00 43.94 181 GLU A O 1
ATOM 1450 N N . ASP A 1 182 ? 12.637 26.562 -28.279 1.00 46.28 182 ASP A N 1
ATOM 1451 C CA . ASP A 1 182 ? 12.419 26.194 -26.868 1.00 46.28 182 ASP A CA 1
ATOM 1452 C C . ASP A 1 182 ? 13.239 24.996 -26.362 1.00 46.28 182 ASP A C 1
ATOM 1454 O O . ASP A 1 182 ? 12.823 23.846 -26.439 1.00 46.28 182 ASP A O 1
ATOM 1458 N N . GLU A 1 183 ? 14.396 25.298 -25.759 1.00 38.03 183 GLU A N 1
ATOM 1459 C CA . GLU A 1 183 ? 14.713 24.923 -24.369 1.00 38.03 183 GLU A CA 1
ATOM 1460 C C . GLU A 1 183 ? 16.065 25.541 -23.951 1.00 38.03 183 GLU A C 1
ATOM 1462 O O . GLU A 1 183 ? 17.120 25.245 -24.512 1.00 38.03 183 GLU A O 1
ATOM 1467 N N . GLU A 1 184 ? 16.022 26.437 -22.958 1.00 47.66 184 GLU A N 1
ATOM 1468 C CA . GLU A 1 184 ? 17.188 26.885 -22.189 1.00 47.66 184 GLU A CA 1
ATOM 1469 C C . GLU A 1 184 ? 17.832 25.679 -21.483 1.00 47.66 184 GLU A C 1
ATOM 1471 O O . GLU A 1 184 ? 17.214 25.103 -20.583 1.00 47.66 184 GLU A O 1
ATOM 1476 N N . PHE A 1 185 ? 19.084 25.337 -21.808 1.00 36.31 185 PHE A N 1
ATOM 1477 C CA . PHE A 1 185 ? 19.942 24.626 -20.857 1.00 36.31 185 PHE A CA 1
ATOM 1478 C C . PHE A 1 185 ? 21.443 24.872 -21.083 1.00 36.31 185 PHE A C 1
ATOM 1480 O O . PHE A 1 185 ? 21.998 24.498 -22.111 1.00 36.31 185 PHE A O 1
ATOM 1487 N N . ASP A 1 186 ? 22.008 25.530 -20.069 1.00 38.19 186 ASP A N 1
ATOM 1488 C CA . ASP A 1 186 ? 23.375 25.565 -19.528 1.00 38.19 186 ASP A CA 1
ATOM 1489 C C . ASP A 1 186 ? 24.577 25.180 -20.411 1.00 38.19 186 ASP A C 1
ATOM 1491 O O . ASP A 1 186 ? 24.728 24.050 -20.878 1.00 38.19 186 ASP A O 1
ATOM 1495 N N . GLU A 1 187 ? 25.480 26.157 -20.513 1.00 42.28 187 GLU A N 1
ATOM 1496 C CA . GLU A 1 187 ? 26.865 26.064 -20.963 1.00 42.28 187 GLU A CA 1
ATOM 1497 C C . GLU A 1 187 ? 27.683 25.162 -20.026 1.00 42.28 187 GLU A C 1
ATOM 1499 O O . GLU A 1 187 ? 27.790 25.451 -18.841 1.00 42.28 187 GLU A O 1
ATOM 1504 N N . ASP A 1 188 ? 28.324 24.131 -20.577 1.00 38.19 188 ASP A N 1
ATOM 1505 C CA . ASP A 1 188 ? 29.606 23.611 -20.088 1.00 38.19 188 ASP A CA 1
ATOM 1506 C C . ASP A 1 188 ? 30.359 23.039 -21.307 1.00 38.19 188 ASP A C 1
ATOM 1508 O O . ASP A 1 188 ? 30.220 21.874 -21.694 1.00 38.19 188 ASP A O 1
ATOM 1512 N N . GLU A 1 189 ? 31.091 23.937 -21.973 1.00 42.09 189 GLU A N 1
ATOM 1513 C CA . GLU A 1 189 ? 32.090 23.660 -23.008 1.00 42.09 189 GLU A CA 1
ATOM 1514 C C . GLU A 1 189 ? 33.336 23.027 -22.369 1.00 42.09 189 GLU A C 1
ATOM 1516 O O . GLU A 1 189 ? 34.090 23.709 -21.682 1.00 42.09 189 GLU A O 1
ATOM 1521 N N . ASP A 1 190 ? 33.588 21.753 -22.664 1.00 39.94 190 ASP A N 1
ATOM 1522 C CA . ASP A 1 190 ? 34.926 21.152 -22.614 1.00 39.94 190 ASP A CA 1
ATOM 1523 C C . ASP A 1 190 ? 35.123 20.351 -23.917 1.00 39.94 190 ASP A C 1
ATOM 1525 O O . ASP A 1 190 ? 34.901 19.138 -23.997 1.00 3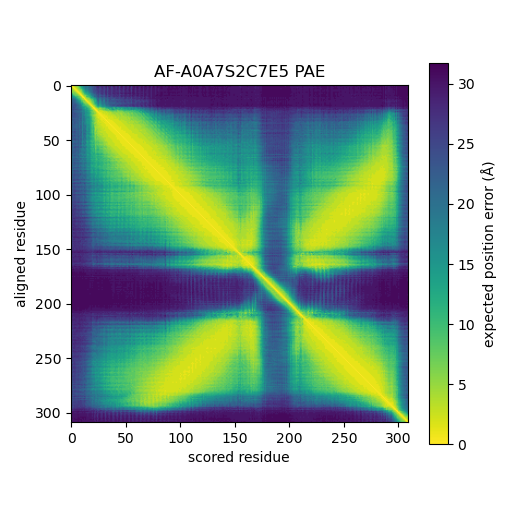9.94 190 ASP A O 1
ATOM 1529 N N . GLU A 1 191 ? 35.470 21.074 -24.986 1.00 37.59 191 GLU A N 1
ATOM 1530 C CA . GLU A 1 191 ? 35.894 20.522 -26.276 1.00 37.59 191 GLU A CA 1
ATOM 1531 C C . GLU A 1 191 ? 37.385 20.138 -26.229 1.00 37.59 191 GLU A C 1
ATOM 1533 O O . GLU A 1 191 ? 38.249 20.910 -26.642 1.00 37.59 191 GLU A O 1
ATOM 1538 N N . ASP A 1 192 ? 37.702 18.919 -25.786 1.00 39.41 192 ASP A N 1
ATOM 1539 C CA . ASP A 1 192 ? 38.974 18.269 -26.142 1.00 39.41 192 ASP A CA 1
ATOM 1540 C C . ASP A 1 192 ? 38.818 17.624 -27.530 1.00 39.41 192 ASP A C 1
ATOM 1542 O O . ASP A 1 192 ? 38.449 16.456 -27.692 1.00 39.41 192 ASP A O 1
ATOM 1546 N N . PHE A 1 193 ? 39.042 18.442 -28.559 1.00 37.16 193 PHE A N 1
ATOM 1547 C CA . PHE A 1 193 ? 39.134 18.016 -29.951 1.00 37.16 193 PHE A CA 1
ATOM 1548 C C . PHE A 1 193 ? 40.521 17.391 -30.175 1.00 37.16 193 PHE A C 1
ATOM 1550 O O . PHE A 1 193 ? 41.480 18.080 -30.517 1.00 37.16 193 PHE A O 1
ATOM 1557 N N . ASP A 1 194 ? 40.638 16.081 -29.940 1.00 36.56 194 ASP A N 1
ATOM 1558 C CA . ASP A 1 194 ? 41.814 15.296 -30.335 1.00 36.56 194 ASP A CA 1
ATOM 1559 C C . ASP A 1 194 ? 41.843 15.214 -31.874 1.00 36.56 194 ASP A C 1
ATOM 1561 O O . ASP A 1 194 ? 41.144 14.420 -32.513 1.00 36.56 194 ASP A O 1
ATOM 1565 N N . GLU A 1 195 ? 42.611 16.121 -32.473 1.00 38.06 195 GLU A N 1
ATOM 1566 C CA . GLU A 1 195 ? 42.938 16.165 -33.894 1.00 38.06 195 GLU A CA 1
ATOM 1567 C C . GLU A 1 195 ? 43.917 15.022 -34.208 1.00 38.06 195 GLU A C 1
ATOM 1569 O O . GLU A 1 195 ? 45.136 15.176 -34.167 1.00 38.06 195 GLU A O 1
ATOM 1574 N N . ASP A 1 196 ? 43.370 13.834 -34.483 1.00 36.50 196 ASP A N 1
ATOM 1575 C CA . ASP A 1 196 ? 44.124 12.724 -35.070 1.00 36.50 196 ASP A CA 1
ATOM 1576 C C . ASP A 1 196 ? 44.423 13.070 -36.539 1.00 36.50 196 ASP A C 1
ATOM 1578 O O . ASP A 1 196 ? 43.625 12.802 -37.445 1.00 36.50 196 ASP A O 1
ATOM 1582 N N . GLU A 1 197 ? 45.562 13.737 -36.768 1.00 44.38 197 GLU A N 1
ATOM 1583 C CA . GLU A 1 197 ? 46.222 13.840 -38.073 1.00 44.38 197 GLU A CA 1
ATOM 1584 C C . GLU A 1 197 ? 46.649 12.435 -38.540 1.00 44.38 197 GLU A C 1
ATOM 1586 O O . GLU A 1 197 ? 47.809 12.025 -38.460 1.00 44.38 197 GLU A O 1
ATOM 1591 N N . GLY A 1 198 ? 45.671 11.685 -39.042 1.00 36.16 198 GLY A N 1
ATOM 1592 C CA . GLY A 1 198 ? 45.881 10.495 -39.848 1.00 36.16 198 GLY A CA 1
ATOM 1593 C C . GLY A 1 198 ? 46.307 10.894 -41.257 1.00 36.16 198 GLY A C 1
ATOM 1594 O O . GLY A 1 198 ? 45.480 11.288 -42.076 1.00 36.16 198 GLY A O 1
ATOM 1595 N N . ASP A 1 199 ? 47.610 10.793 -41.493 1.00 43.66 199 ASP A N 1
ATOM 1596 C CA . ASP A 1 199 ? 48.311 10.777 -42.778 1.00 43.66 199 ASP A CA 1
ATOM 1597 C C . ASP A 1 199 ? 47.632 9.826 -43.787 1.00 43.66 199 ASP A C 1
ATOM 1599 O O . ASP A 1 199 ? 47.944 8.637 -43.857 1.00 43.66 199 ASP A O 1
ATOM 1603 N N . ASP A 1 200 ? 46.672 10.345 -44.554 1.00 40.28 200 ASP A N 1
ATOM 1604 C CA . ASP A 1 200 ? 46.181 9.710 -45.772 1.00 40.28 200 ASP A CA 1
ATOM 1605 C C . ASP A 1 200 ? 46.884 10.390 -46.952 1.00 40.28 200 ASP A C 1
ATOM 1607 O O . ASP A 1 200 ? 46.497 11.472 -47.402 1.00 40.28 200 ASP A O 1
ATOM 1611 N N . GLU A 1 201 ? 47.924 9.731 -47.470 1.00 39.38 201 GLU A N 1
ATOM 1612 C CA . GLU A 1 201 ? 48.422 9.922 -48.831 1.00 39.38 201 GLU A CA 1
ATOM 1613 C C . GLU A 1 201 ? 47.258 9.667 -49.812 1.00 39.38 201 GLU A C 1
ATOM 1615 O O . GLU A 1 201 ? 47.089 8.579 -50.370 1.00 39.38 201 GLU A O 1
ATOM 1620 N N . GLU A 1 202 ? 46.401 10.675 -49.999 1.00 44.41 202 GLU A N 1
ATOM 1621 C CA . GLU A 1 202 ? 45.398 10.709 -51.053 1.00 44.41 202 GLU A CA 1
ATOM 1622 C C . GLU A 1 202 ? 46.160 10.766 -52.381 1.00 44.41 202 GLU A C 1
ATOM 1624 O O . GLU A 1 202 ? 46.505 11.833 -52.889 1.00 44.41 202 GLU A O 1
ATOM 1629 N N . GLU A 1 203 ? 46.441 9.596 -52.966 1.00 42.44 203 GLU A N 1
ATOM 1630 C CA . GLU A 1 203 ? 46.637 9.508 -54.408 1.00 42.44 203 GLU A CA 1
ATOM 1631 C C . GLU A 1 203 ? 45.447 10.249 -55.036 1.00 42.44 203 GLU A C 1
ATOM 1633 O O . GLU A 1 203 ? 44.300 9.796 -54.932 1.00 42.44 203 GLU A O 1
ATOM 1638 N N . GLU A 1 204 ? 45.712 11.407 -55.653 1.00 45.94 204 GLU A N 1
ATOM 1639 C CA . GLU A 1 204 ? 44.794 12.137 -56.529 1.00 45.94 204 GLU A CA 1
ATOM 1640 C C . GLU A 1 204 ? 44.464 11.246 -57.739 1.00 45.94 204 GLU A C 1
ATOM 1642 O O . GLU A 1 204 ? 44.892 11.466 -58.871 1.00 45.94 204 GLU A O 1
ATOM 1647 N N . ILE A 1 205 ? 43.716 10.169 -57.501 1.00 47.44 205 ILE A N 1
ATOM 1648 C CA . ILE A 1 205 ? 43.052 9.406 -58.539 1.00 47.44 205 ILE A CA 1
ATOM 1649 C C . ILE A 1 205 ? 41.927 10.316 -58.998 1.00 47.44 205 ILE A C 1
ATOM 1651 O O . ILE A 1 205 ? 40.902 10.462 -58.327 1.00 47.44 205 ILE A O 1
ATOM 1655 N N . ASP A 1 206 ? 42.206 10.977 -60.113 1.00 53.03 206 ASP A N 1
ATOM 1656 C CA . ASP A 1 206 ? 41.282 11.780 -60.887 1.00 53.03 206 ASP A CA 1
ATOM 1657 C C . ASP A 1 206 ? 39.957 11.013 -61.038 1.00 53.03 206 ASP A C 1
ATOM 1659 O O . ASP A 1 206 ? 39.931 9.920 -61.613 1.00 53.03 206 ASP A O 1
ATOM 1663 N N . ASP A 1 207 ? 38.851 11.585 -60.542 1.00 60.28 207 ASP A N 1
ATOM 1664 C CA . ASP A 1 207 ? 37.467 11.131 -60.787 1.00 60.28 207 ASP A CA 1
ATOM 1665 C C . ASP A 1 207 ? 37.092 11.359 -62.282 1.00 60.28 207 ASP A C 1
ATOM 1667 O O . ASP A 1 207 ? 35.935 11.586 -62.651 1.00 60.28 207 ASP A O 1
ATOM 1671 N N . SER A 1 208 ? 38.075 11.308 -63.181 1.00 62.47 208 SER A N 1
ATOM 1672 C CA . SER A 1 208 ? 37.895 11.252 -64.619 1.00 62.47 208 SER A CA 1
ATOM 1673 C C . SER A 1 208 ? 37.394 9.873 -65.015 1.00 62.47 208 SER A C 1
ATOM 1675 O O . SER A 1 208 ? 37.904 8.833 -64.589 1.00 62.47 208 SER A O 1
ATOM 1677 N N . CYS A 1 209 ? 36.396 9.869 -65.897 1.00 66.25 209 CYS A N 1
ATOM 1678 C CA . CYS A 1 209 ? 35.911 8.658 -66.541 1.00 66.25 209 CYS A CA 1
ATOM 1679 C C . CYS A 1 209 ? 37.107 7.892 -67.147 1.00 66.25 209 CYS A C 1
ATOM 1681 O O . CYS A 1 209 ? 37.847 8.483 -67.944 1.00 66.25 209 CYS A O 1
ATOM 1683 N N . PRO A 1 210 ? 37.328 6.607 -66.793 1.00 69.88 210 PRO A N 1
ATOM 1684 C CA . PRO A 1 210 ? 38.441 5.846 -67.339 1.00 69.88 210 PRO A CA 1
ATOM 1685 C C . PRO A 1 210 ? 38.441 5.901 -68.872 1.00 69.88 210 PRO A C 1
ATOM 1687 O O . PRO A 1 210 ? 37.376 5.752 -69.478 1.00 69.88 210 PRO A O 1
ATOM 1690 N N . PRO A 1 211 ? 39.595 6.101 -69.533 1.00 58.19 211 PRO A N 1
ATOM 1691 C CA . PRO A 1 211 ? 39.642 6.240 -70.983 1.00 58.19 211 PRO A CA 1
ATOM 1692 C C . PRO A 1 211 ? 39.116 4.964 -71.662 1.00 58.19 211 PRO A C 1
ATOM 1694 O O . PRO A 1 211 ? 39.747 3.909 -71.605 1.00 58.19 211 PRO A O 1
ATOM 1697 N N . GLY A 1 212 ? 37.940 5.064 -72.293 1.00 63.22 212 GLY A N 1
ATOM 1698 C CA . GLY A 1 212 ? 37.231 3.944 -72.929 1.00 63.22 212 GLY A CA 1
ATOM 1699 C C . GLY A 1 212 ? 36.082 3.338 -72.111 1.00 63.22 212 GLY A C 1
ATOM 1700 O O . GLY A 1 212 ? 35.460 2.385 -72.580 1.00 63.22 212 GLY A O 1
ATOM 1701 N N . CYS A 1 213 ? 35.781 3.870 -70.923 1.00 71.31 213 CYS A N 1
ATOM 1702 C CA . CYS A 1 213 ? 34.565 3.550 -70.180 1.00 71.31 213 CYS A CA 1
ATOM 1703 C C . CYS A 1 213 ? 33.372 4.326 -70.757 1.00 71.31 213 CYS A C 1
ATOM 1705 O O . CYS A 1 213 ? 33.497 5.487 -71.144 1.00 71.31 213 CYS A O 1
ATOM 1707 N N . ASP A 1 214 ? 32.209 3.678 -70.809 1.00 79.81 214 ASP A N 1
ATOM 1708 C CA . ASP A 1 214 ? 30.965 4.339 -71.192 1.00 79.81 214 ASP A CA 1
ATOM 1709 C C . ASP A 1 214 ? 30.614 5.432 -70.170 1.00 79.81 214 ASP A C 1
ATOM 1711 O O . ASP A 1 214 ? 30.604 5.192 -68.958 1.00 79.81 214 ASP A O 1
ATOM 1715 N N . THR A 1 215 ? 30.342 6.639 -70.665 1.00 78.88 215 THR A N 1
ATOM 1716 C CA . THR A 1 215 ? 30.050 7.818 -69.843 1.00 78.88 215 THR A CA 1
ATOM 1717 C C . THR A 1 215 ? 28.773 7.616 -69.024 1.00 78.88 215 THR A C 1
ATOM 1719 O O . THR A 1 215 ? 28.735 7.997 -67.857 1.00 78.88 215 THR A O 1
ATOM 1722 N N . GLN A 1 216 ? 27.772 6.918 -69.575 1.00 81.50 216 GLN A N 1
ATOM 1723 C CA . GLN A 1 216 ? 26.518 6.626 -68.866 1.00 81.50 216 GLN A CA 1
ATOM 1724 C C . GLN A 1 216 ? 26.718 5.632 -67.713 1.00 81.50 216 GLN A C 1
ATOM 1726 O O . GLN A 1 216 ? 26.128 5.778 -66.639 1.00 81.50 216 GLN A O 1
ATOM 1731 N N . LEU A 1 217 ? 27.582 4.629 -67.908 1.00 82.44 217 LEU A N 1
ATOM 1732 C CA . LEU A 1 217 ? 27.954 3.683 -66.855 1.00 82.44 217 LEU A CA 1
ATOM 1733 C C . LEU A 1 217 ? 28.695 4.391 -65.714 1.00 82.44 217 LEU A C 1
ATOM 1735 O O . LEU A 1 217 ? 28.437 4.113 -64.544 1.00 82.44 217 LEU A O 1
ATOM 1739 N N . TYR A 1 218 ? 29.595 5.315 -66.053 1.00 81.94 218 TYR A N 1
ATOM 1740 C CA . TYR A 1 218 ? 30.352 6.094 -65.077 1.00 81.94 218 TYR A CA 1
ATOM 1741 C C . TYR A 1 218 ? 29.447 6.986 -64.211 1.00 81.94 218 TYR A C 1
ATOM 1743 O O . TYR A 1 218 ? 29.525 6.928 -62.983 1.00 81.94 218 TYR A O 1
ATOM 1751 N N . GLU A 1 219 ? 28.526 7.731 -64.828 1.00 84.75 219 GLU A N 1
ATOM 1752 C CA . GLU A 1 219 ? 27.518 8.534 -64.119 1.00 84.75 219 GLU A CA 1
ATOM 1753 C C . GLU A 1 219 ? 26.641 7.664 -63.203 1.00 84.75 219 GLU A C 1
ATOM 1755 O O . GLU A 1 219 ? 26.444 7.989 -62.032 1.00 84.75 219 GLU A O 1
ATOM 1760 N N . SER A 1 220 ? 26.217 6.489 -63.683 1.00 85.31 220 SER A N 1
ATOM 1761 C CA . SER A 1 220 ? 25.438 5.529 -62.887 1.00 85.31 220 SER A CA 1
ATOM 1762 C C . SER A 1 220 ? 26.204 5.012 -61.657 1.00 85.31 220 SER A C 1
ATOM 1764 O O . SER A 1 220 ? 25.611 4.781 -60.601 1.00 85.31 220 SER A O 1
ATOM 1766 N N . VAL A 1 221 ? 27.529 4.835 -61.750 1.00 86.38 221 VAL A N 1
ATOM 1767 C CA . VAL A 1 221 ? 28.383 4.441 -60.612 1.00 86.38 221 VAL A CA 1
ATOM 1768 C C . VAL A 1 221 ? 28.507 5.572 -59.589 1.00 86.38 221 VAL A C 1
ATOM 1770 O O . VAL A 1 221 ? 28.463 5.307 -58.384 1.00 86.38 221 VAL A O 1
ATOM 1773 N N . LEU A 1 222 ? 28.611 6.825 -60.039 1.00 85.94 222 LEU A N 1
ATOM 1774 C CA . LEU A 1 222 ? 28.610 7.989 -59.150 1.00 85.94 222 LEU A CA 1
ATOM 1775 C C . LEU A 1 222 ? 27.269 8.141 -58.420 1.00 85.94 222 LEU A C 1
ATOM 1777 O O . LEU A 1 222 ? 27.258 8.369 -57.211 1.00 85.94 222 LEU A O 1
ATOM 1781 N N . GLU A 1 223 ? 26.141 7.921 -59.098 1.00 87.19 223 GLU A N 1
ATOM 1782 C CA . GLU A 1 223 ? 24.824 7.899 -58.449 1.00 87.19 223 GLU A CA 1
ATOM 1783 C C . GLU A 1 223 ? 24.723 6.804 -57.375 1.00 87.19 223 GLU A C 1
ATOM 1785 O O . GLU A 1 223 ? 24.215 7.048 -56.278 1.00 87.19 223 GLU A O 1
ATOM 1790 N N . GLN A 1 224 ? 25.231 5.598 -57.651 1.00 88.31 224 GLN A N 1
ATOM 1791 C CA . GLN A 1 224 ? 25.250 4.505 -56.671 1.00 88.31 224 GLN A CA 1
ATOM 1792 C C . GLN A 1 224 ? 26.173 4.809 -55.481 1.00 88.31 224 GLN A C 1
ATOM 1794 O O . GLN A 1 224 ? 25.836 4.478 -54.344 1.00 88.31 224 GLN A O 1
ATOM 1799 N N . ARG A 1 225 ? 27.301 5.499 -55.703 1.00 88.81 225 ARG A N 1
ATOM 1800 C CA . ARG A 1 225 ? 28.167 6.011 -54.626 1.00 88.81 225 ARG A CA 1
ATOM 1801 C C . ARG A 1 225 ? 27.418 7.005 -53.743 1.00 88.81 225 ARG A C 1
ATOM 1803 O O . ARG A 1 225 ? 27.519 6.915 -52.521 1.00 88.81 225 ARG A O 1
ATOM 1810 N N . VAL A 1 226 ? 26.655 7.923 -54.343 1.00 89.12 226 VAL A N 1
ATOM 1811 C CA . VAL A 1 226 ? 25.854 8.900 -53.594 1.00 89.12 226 VAL A CA 1
ATOM 1812 C C . VAL A 1 226 ? 24.815 8.196 -52.725 1.00 89.12 226 VAL A C 1
ATOM 1814 O O . VAL A 1 226 ? 24.780 8.445 -51.523 1.00 89.12 226 VAL A O 1
ATOM 1817 N N . LYS A 1 227 ? 24.056 7.254 -53.303 1.00 90.12 227 LYS A N 1
ATOM 1818 C CA . LYS A 1 227 ? 23.065 6.444 -52.575 1.00 90.12 227 LYS A CA 1
ATOM 1819 C C . LYS A 1 227 ? 23.691 5.642 -51.434 1.00 90.12 227 LYS A C 1
ATOM 1821 O O . LYS A 1 227 ? 23.107 5.577 -50.357 1.00 90.12 227 LYS A O 1
ATOM 1826 N N . ARG A 1 228 ? 24.872 5.046 -51.650 1.00 92.75 228 ARG A N 1
ATOM 1827 C CA . ARG A 1 228 ? 25.607 4.306 -50.611 1.00 92.75 228 ARG A CA 1
ATOM 1828 C C . ARG A 1 228 ? 25.960 5.210 -49.436 1.00 92.75 228 ARG A C 1
ATOM 1830 O O . ARG A 1 228 ? 25.703 4.838 -48.301 1.00 92.75 228 ARG A O 1
ATOM 1837 N N . LEU A 1 229 ? 26.543 6.375 -49.708 1.00 89.31 229 LEU A N 1
ATOM 1838 C CA . LEU A 1 229 ? 26.946 7.311 -48.660 1.00 89.31 229 LEU A CA 1
ATOM 1839 C C . LEU A 1 229 ? 25.727 7.870 -47.901 1.00 89.31 229 LEU A C 1
ATOM 1841 O O . LEU A 1 229 ? 25.764 7.906 -46.680 1.00 89.31 229 LEU A O 1
ATOM 1845 N N . ASP A 1 230 ? 24.619 8.194 -48.584 1.00 90.44 230 ASP A N 1
ATOM 1846 C CA . ASP A 1 230 ? 23.370 8.618 -47.916 1.00 90.44 230 ASP A CA 1
ATOM 1847 C C . ASP A 1 230 ? 22.822 7.524 -46.984 1.00 90.44 230 ASP A C 1
ATOM 1849 O O . ASP A 1 230 ? 22.217 7.802 -45.947 1.00 90.44 230 ASP A O 1
ATOM 1853 N N . GLN A 1 231 ? 22.990 6.261 -47.380 1.00 92.06 231 GLN A N 1
ATOM 1854 C CA . GLN A 1 231 ? 22.548 5.108 -46.607 1.00 92.06 231 GLN A CA 1
ATOM 1855 C C . GLN A 1 231 ? 23.481 4.819 -45.419 1.00 92.06 231 GLN A C 1
ATOM 1857 O O . GLN A 1 231 ? 22.992 4.474 -44.344 1.00 92.06 231 GLN A O 1
ATOM 1862 N N . GLU A 1 232 ? 24.793 5.004 -45.591 1.00 91.19 232 GLU A N 1
ATOM 1863 C CA . GLU A 1 232 ? 25.807 4.931 -44.530 1.00 91.19 232 GLU A CA 1
ATOM 1864 C C . GLU A 1 232 ? 25.551 6.012 -43.464 1.00 91.19 232 GLU A C 1
ATOM 1866 O O . GLU A 1 232 ? 25.481 5.690 -42.278 1.00 91.19 232 GLU A O 1
ATOM 1871 N N . ASP A 1 233 ? 25.286 7.258 -43.875 1.00 91.44 233 ASP A N 1
ATOM 1872 C CA . ASP A 1 233 ? 24.943 8.362 -42.968 1.00 91.44 233 ASP A CA 1
ATOM 1873 C C . ASP A 1 233 ? 23.700 8.010 -42.124 1.00 91.44 233 ASP A C 1
ATOM 1875 O O . ASP A 1 233 ? 23.755 8.038 -40.892 1.00 91.44 233 ASP A O 1
ATOM 1879 N N . LYS A 1 234 ? 22.617 7.534 -42.760 1.00 92.94 234 LYS A N 1
ATOM 1880 C CA . LYS A 1 234 ? 21.399 7.073 -42.060 1.00 92.94 234 LYS A CA 1
ATOM 1881 C C . LYS A 1 234 ? 21.662 5.934 -41.078 1.00 92.94 234 LYS A C 1
ATOM 1883 O O . LYS A 1 234 ? 21.074 5.914 -39.998 1.00 92.94 234 LYS A O 1
ATOM 1888 N N . LEU A 1 235 ? 22.517 4.975 -41.435 1.00 93.25 235 LEU A N 1
ATOM 1889 C CA . LEU A 1 235 ? 22.886 3.878 -40.537 1.00 93.25 235 LEU A CA 1
ATOM 1890 C C . LEU A 1 235 ? 23.632 4.394 -39.308 1.00 93.25 235 LEU A C 1
ATOM 1892 O O . LEU A 1 235 ? 23.318 3.972 -38.195 1.00 93.25 235 LEU A O 1
ATOM 1896 N N . THR A 1 236 ? 24.570 5.329 -39.484 1.00 93.44 236 THR A N 1
ATOM 1897 C CA . THR A 1 236 ? 25.289 5.921 -38.347 1.00 93.44 236 THR A CA 1
ATOM 1898 C C . THR A 1 236 ? 24.365 6.727 -37.435 1.00 93.44 236 THR A C 1
ATOM 1900 O O . THR A 1 236 ? 24.486 6.635 -36.214 1.00 93.44 236 THR A O 1
ATOM 1903 N N . GLU A 1 237 ? 23.402 7.468 -37.988 1.00 94.69 237 GLU A N 1
ATOM 1904 C CA . GLU A 1 237 ? 22.407 8.216 -37.211 1.00 94.69 237 GLU A CA 1
ATOM 1905 C C . GLU A 1 237 ? 21.454 7.290 -36.446 1.00 94.69 237 GLU A C 1
ATOM 1907 O O . GLU A 1 237 ? 21.214 7.497 -35.254 1.00 94.69 237 GLU A O 1
ATOM 1912 N N . LEU A 1 238 ? 20.959 6.227 -37.089 1.00 94.38 238 LEU A N 1
ATOM 1913 C CA . LEU A 1 238 ? 20.124 5.220 -36.429 1.00 94.38 238 LEU A CA 1
ATOM 1914 C C . LEU A 1 238 ? 20.885 4.486 -35.322 1.00 94.38 238 LEU A C 1
ATOM 1916 O O . LEU A 1 238 ? 20.319 4.264 -34.252 1.00 94.38 238 LEU A O 1
ATOM 1920 N N . GLN A 1 239 ? 22.158 4.148 -35.545 1.00 95.00 239 GLN A N 1
ATOM 1921 C CA . GLN A 1 239 ? 22.992 3.512 -34.526 1.00 95.00 239 GLN A CA 1
ATOM 1922 C C . GLN A 1 239 ? 23.185 4.434 -33.316 1.00 95.00 239 GLN A C 1
ATOM 1924 O O . GLN A 1 239 ? 22.950 4.006 -32.188 1.00 95.00 239 GLN A O 1
ATOM 1929 N N . LYS A 1 240 ? 23.498 5.719 -33.538 1.00 96.31 240 LYS A N 1
ATOM 1930 C CA . LYS A 1 240 ? 23.585 6.723 -32.461 1.00 96.31 240 LYS A CA 1
ATOM 1931 C C . LYS A 1 240 ? 22.270 6.844 -31.684 1.00 96.31 240 LYS A C 1
ATOM 1933 O O . LYS A 1 240 ? 22.286 6.887 -30.456 1.00 96.31 240 LYS A O 1
ATOM 1938 N N . ALA A 1 241 ? 21.130 6.855 -32.378 1.00 95.62 241 ALA A N 1
ATOM 1939 C CA . ALA A 1 241 ? 19.815 6.912 -31.739 1.00 95.62 241 ALA A CA 1
ATOM 1940 C C . ALA A 1 241 ? 19.508 5.657 -30.898 1.00 95.62 241 ALA A C 1
ATOM 1942 O O . ALA A 1 241 ? 18.920 5.766 -29.821 1.00 95.62 241 ALA A O 1
ATOM 1943 N N . ILE A 1 242 ? 19.909 4.468 -31.361 1.00 96.75 242 ILE A N 1
ATOM 1944 C CA . ILE A 1 242 ? 19.780 3.213 -30.604 1.00 96.75 242 ILE A CA 1
ATOM 1945 C C . ILE A 1 242 ? 20.669 3.237 -29.360 1.00 96.75 242 ILE A C 1
ATOM 1947 O O . ILE A 1 242 ? 20.214 2.853 -28.281 1.00 96.75 242 ILE A O 1
ATOM 1951 N N . ASP A 1 243 ? 21.910 3.703 -29.481 1.00 96.69 243 ASP A N 1
ATOM 1952 C CA . ASP A 1 243 ? 22.844 3.780 -28.357 1.00 96.69 243 ASP A CA 1
ATOM 1953 C C . ASP A 1 243 ? 22.335 4.750 -27.276 1.00 96.69 243 ASP A 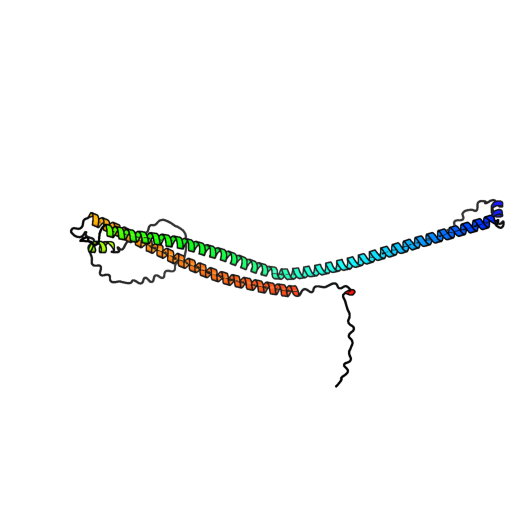C 1
ATOM 1955 O O . ASP A 1 243 ? 22.382 4.430 -26.085 1.00 96.69 243 ASP A O 1
ATOM 1959 N N . GLU A 1 244 ? 21.749 5.887 -27.665 1.00 96.38 244 GLU A N 1
ATOM 1960 C CA . GLU A 1 244 ? 21.121 6.819 -26.720 1.00 96.38 244 GLU A CA 1
ATOM 1961 C C . GLU A 1 244 ? 19.849 6.239 -26.074 1.00 96.38 244 GLU A C 1
ATOM 1963 O O . GLU A 1 244 ? 19.646 6.344 -24.859 1.00 96.38 244 GLU A O 1
ATOM 1968 N N . LEU A 1 245 ? 19.007 5.535 -26.841 1.00 96.12 245 LEU A N 1
ATOM 1969 C CA . LEU A 1 245 ? 17.845 4.824 -26.290 1.00 96.12 245 LEU A CA 1
ATOM 1970 C C . LEU A 1 245 ? 18.247 3.710 -25.307 1.00 96.12 245 LEU A C 1
ATOM 1972 O O . LEU A 1 245 ? 17.556 3.479 -24.313 1.00 96.12 245 LEU A O 1
ATOM 1976 N N . ASN A 1 246 ? 19.373 3.036 -25.539 1.00 96.25 246 ASN A N 1
ATOM 1977 C CA . ASN A 1 246 ? 19.926 2.069 -24.592 1.00 96.25 246 ASN A CA 1
ATOM 1978 C C . ASN A 1 246 ? 20.380 2.751 -23.295 1.00 96.25 246 ASN A C 1
ATOM 1980 O O . ASN A 1 246 ? 19.989 2.321 -22.209 1.00 96.25 246 ASN A O 1
ATOM 1984 N N . ARG A 1 247 ? 21.126 3.860 -23.393 1.00 97.19 247 ARG A N 1
ATOM 1985 C CA . ARG A 1 247 ? 21.572 4.637 -22.223 1.00 97.19 247 ARG A CA 1
ATOM 1986 C C . ARG A 1 247 ? 20.398 5.137 -21.384 1.00 97.19 247 ARG A C 1
ATOM 1988 O O . ARG A 1 247 ? 20.411 5.005 -20.161 1.00 97.19 247 ARG A O 1
ATOM 1995 N N . THR A 1 248 ? 19.366 5.688 -22.020 1.00 95.88 248 THR A N 1
ATOM 1996 C CA . THR A 1 248 ? 18.155 6.163 -21.324 1.00 95.88 248 THR A CA 1
ATOM 1997 C C . THR A 1 248 ? 17.399 5.019 -20.646 1.00 95.88 248 THR A C 1
ATOM 1999 O O . THR A 1 248 ? 17.031 5.135 -19.474 1.00 95.88 248 THR A O 1
ATOM 2002 N N . LYS A 1 249 ? 17.247 3.869 -21.314 1.00 95.75 249 LYS A N 1
ATOM 2003 C CA . LYS A 1 249 ? 16.658 2.661 -20.719 1.00 95.75 249 LYS A CA 1
ATOM 2004 C C . LYS A 1 249 ? 17.442 2.171 -19.496 1.00 95.75 249 LYS A C 1
ATOM 2006 O O . LYS A 1 249 ? 16.827 1.826 -18.484 1.00 95.75 249 LYS A O 1
ATOM 2011 N N . ASP A 1 250 ? 18.772 2.174 -19.551 1.00 97.00 250 ASP A N 1
ATOM 2012 C CA . ASP A 1 250 ? 19.622 1.778 -18.423 1.00 97.00 250 ASP A CA 1
ATOM 2013 C C . ASP A 1 250 ? 19.497 2.746 -17.240 1.00 97.00 250 ASP A C 1
ATOM 2015 O O . ASP A 1 250 ? 19.387 2.303 -16.091 1.00 97.00 250 ASP A O 1
ATOM 2019 N N . ARG A 1 251 ? 19.412 4.060 -17.501 1.00 97.06 251 ARG A N 1
ATOM 2020 C CA . ARG A 1 251 ? 19.121 5.074 -16.469 1.00 97.06 251 ARG A CA 1
ATOM 2021 C C . ARG A 1 251 ? 17.771 4.811 -15.795 1.00 97.06 251 ARG A C 1
ATOM 2023 O O . ARG A 1 251 ? 17.691 4.814 -14.564 1.00 97.06 251 ARG A O 1
ATOM 2030 N N . HIS A 1 252 ? 16.719 4.531 -16.567 1.00 97.00 252 HIS A N 1
ATOM 2031 C CA . HIS A 1 252 ? 15.407 4.195 -16.007 1.00 97.00 252 HIS A CA 1
ATOM 2032 C C . HIS A 1 252 ? 15.433 2.884 -15.203 1.00 97.00 252 HIS A C 1
ATOM 2034 O O . HIS A 1 252 ? 14.882 2.839 -14.106 1.00 97.00 252 HIS A O 1
ATOM 2040 N N . SER A 1 253 ? 16.135 1.852 -15.678 1.00 96.94 253 SER A N 1
ATOM 2041 C CA . SER A 1 253 ? 16.316 0.578 -14.958 1.00 96.94 253 SER A CA 1
ATOM 2042 C C . SER A 1 253 ? 17.080 0.747 -13.637 1.00 96.94 253 SER A C 1
ATOM 2044 O O . SER A 1 253 ? 16.728 0.160 -12.610 1.00 96.94 253 SER A O 1
ATOM 2046 N N . ALA A 1 254 ? 18.114 1.593 -13.612 1.00 97.62 254 ALA A N 1
ATOM 2047 C CA . ALA A 1 254 ? 18.820 1.932 -12.379 1.00 97.62 254 ALA A CA 1
ATOM 2048 C C . ALA A 1 254 ? 17.900 2.655 -11.380 1.00 97.62 254 ALA A C 1
ATOM 2050 O O . ALA A 1 254 ? 17.900 2.324 -10.188 1.00 97.62 254 ALA A O 1
ATOM 2051 N N . ARG A 1 255 ? 17.073 3.590 -11.871 1.00 97.12 255 ARG A N 1
ATOM 2052 C CA . ARG A 1 255 ? 16.065 4.291 -11.065 1.00 97.12 255 ARG A CA 1
ATOM 2053 C C . ARG A 1 255 ? 15.007 3.332 -10.514 1.00 97.12 255 ARG A C 1
ATOM 2055 O O . ARG A 1 255 ? 14.703 3.413 -9.329 1.00 97.12 255 ARG A O 1
ATOM 2062 N N . GLU A 1 256 ? 14.514 2.384 -11.310 1.00 97.62 256 GLU A N 1
ATOM 2063 C CA . GLU A 1 256 ? 13.575 1.341 -10.864 1.00 97.62 256 GLU A CA 1
ATOM 2064 C C . GLU A 1 256 ? 14.147 0.542 -9.683 1.00 97.62 256 GLU A C 1
ATOM 2066 O O . GLU A 1 256 ? 13.504 0.409 -8.642 1.00 97.62 256 GLU A O 1
ATOM 2071 N N . LYS A 1 257 ? 15.400 0.079 -9.791 1.00 97.69 257 LYS A N 1
ATOM 2072 C CA . LYS A 1 257 ? 16.079 -0.666 -8.714 1.00 97.69 257 LYS A CA 1
ATOM 2073 C C . LYS A 1 257 ? 16.283 0.160 -7.446 1.00 97.69 257 LYS A C 1
ATOM 2075 O O . LYS A 1 257 ? 16.369 -0.404 -6.352 1.00 97.69 257 LYS A O 1
ATOM 2080 N N . GLN A 1 258 ? 16.458 1.473 -7.574 1.00 97.38 258 GLN A N 1
ATOM 2081 C CA . GLN A 1 258 ? 16.534 2.369 -6.423 1.00 97.38 258 GLN A CA 1
ATOM 2082 C C . GLN A 1 258 ? 15.160 2.498 -5.754 1.00 97.38 258 GLN A C 1
ATOM 2084 O O . GLN A 1 258 ? 15.053 2.222 -4.561 1.00 97.38 258 GLN A O 1
ATOM 2089 N N . ILE A 1 259 ? 14.110 2.777 -6.532 1.00 97.81 259 ILE A N 1
ATOM 2090 C CA . ILE A 1 259 ? 12.728 2.859 -6.036 1.00 97.81 259 ILE A CA 1
ATOM 2091 C C . ILE A 1 259 ? 12.318 1.553 -5.340 1.00 97.81 259 ILE A C 1
ATOM 2093 O O . ILE A 1 259 ? 11.736 1.584 -4.261 1.00 97.81 259 ILE A O 1
ATOM 2097 N N . ASP A 1 260 ? 12.685 0.392 -5.884 1.00 97.94 260 ASP A N 1
ATOM 2098 C CA . ASP A 1 260 ? 12.414 -0.906 -5.256 1.00 97.94 260 ASP A CA 1
ATOM 2099 C C . ASP A 1 260 ? 13.087 -1.082 -3.890 1.00 97.94 260 ASP A C 1
ATOM 2101 O O . ASP A 1 260 ? 12.524 -1.712 -2.988 1.00 97.94 260 ASP A O 1
ATOM 2105 N N . ARG A 1 261 ? 14.299 -0.546 -3.717 1.00 98.00 261 ARG A N 1
ATOM 2106 C CA . ARG A 1 261 ? 14.982 -0.548 -2.417 1.00 98.00 261 ARG A CA 1
ATOM 2107 C C . ARG A 1 261 ? 14.276 0.383 -1.435 1.00 98.00 261 ARG A C 1
ATOM 2109 O O . ARG A 1 261 ? 14.059 -0.015 -0.290 1.00 98.00 261 ARG A O 1
ATOM 2116 N N . ASP A 1 262 ? 13.862 1.559 -1.891 1.00 97.25 262 ASP A N 1
ATOM 2117 C CA . ASP A 1 262 ? 13.182 2.559 -1.065 1.00 97.25 262 ASP A CA 1
ATOM 2118 C C . ASP A 1 262 ? 11.772 2.110 -0.647 1.00 97.25 262 ASP A C 1
ATOM 2120 O O . ASP A 1 262 ? 11.372 2.297 0.507 1.00 97.25 262 ASP A O 1
ATOM 2124 N N . LEU A 1 263 ? 11.046 1.426 -1.537 1.00 98.12 263 LEU A N 1
ATOM 2125 C CA . LEU A 1 263 ? 9.762 0.790 -1.237 1.00 98.12 263 LEU A CA 1
ATOM 2126 C C . LEU A 1 263 ? 9.919 -0.296 -0.171 1.00 98.12 263 LEU A C 1
ATOM 2128 O O . LEU A 1 263 ? 9.225 -0.257 0.843 1.00 98.12 263 LEU A O 1
ATOM 2132 N N . LYS A 1 264 ? 10.887 -1.208 -0.326 1.00 98.06 264 LYS A N 1
ATOM 2133 C CA . LYS A 1 264 ? 11.171 -2.245 0.686 1.00 98.06 264 LYS A CA 1
ATOM 2134 C C . LYS A 1 264 ? 11.570 -1.647 2.035 1.00 98.06 264 LYS A C 1
ATOM 2136 O O . LYS A 1 264 ? 11.174 -2.161 3.083 1.00 98.06 264 LYS A O 1
ATOM 2141 N N . ALA A 1 265 ? 12.357 -0.571 2.029 1.00 98.06 265 ALA A N 1
ATOM 2142 C CA . ALA A 1 265 ? 12.725 0.139 3.249 1.00 98.06 265 ALA A CA 1
ATOM 2143 C C . ALA A 1 265 ? 11.491 0.757 3.927 1.00 98.06 265 ALA A C 1
ATOM 2145 O O . ALA A 1 265 ? 11.308 0.585 5.132 1.00 98.06 265 ALA A O 1
ATOM 2146 N N . THR A 1 266 ? 10.614 1.394 3.149 1.00 97.81 266 THR A N 1
ATOM 2147 C CA . THR A 1 266 ? 9.362 1.991 3.636 1.00 97.81 266 THR A CA 1
ATOM 2148 C C . THR A 1 266 ? 8.401 0.927 4.176 1.00 97.81 266 THR A C 1
ATOM 2150 O O . THR A 1 266 ? 7.845 1.097 5.255 1.00 97.81 266 THR A O 1
ATOM 2153 N N . GLU A 1 267 ? 8.259 -0.222 3.511 1.00 97.69 267 GLU A N 1
ATOM 2154 C CA . GLU A 1 267 ? 7.461 -1.350 4.013 1.00 97.69 267 GLU A CA 1
ATOM 2155 C C . GLU A 1 267 ? 7.987 -1.888 5.350 1.00 97.69 267 GLU A C 1
ATOM 2157 O O . GLU A 1 267 ? 7.211 -2.196 6.260 1.00 97.69 267 GLU A O 1
ATOM 2162 N N . LYS A 1 268 ? 9.313 -1.995 5.500 1.00 98.25 268 LYS A N 1
ATOM 2163 C CA . LYS A 1 268 ? 9.932 -2.397 6.768 1.00 98.25 268 LYS A CA 1
ATOM 2164 C C . LYS A 1 268 ? 9.680 -1.361 7.866 1.00 98.25 268 LYS A C 1
ATOM 2166 O O . LYS A 1 268 ? 9.394 -1.738 9.005 1.00 98.25 268 LYS A O 1
ATOM 2171 N N . GLU A 1 269 ? 9.772 -0.077 7.530 1.00 98.06 269 GLU A N 1
ATOM 2172 C CA . GLU A 1 269 ? 9.469 1.030 8.440 1.00 98.06 269 GLU A CA 1
ATOM 2173 C C . GLU A 1 269 ? 8.007 0.968 8.908 1.00 98.06 269 GLU A C 1
ATOM 2175 O O . GLU A 1 269 ? 7.758 0.994 10.112 1.00 98.06 269 GLU A O 1
ATOM 2180 N N . ILE A 1 270 ? 7.060 0.744 7.988 1.00 98.00 270 ILE A N 1
ATOM 2181 C CA . ILE A 1 270 ? 5.637 0.539 8.297 1.00 98.00 270 ILE A CA 1
ATOM 2182 C C . ILE A 1 270 ? 5.448 -0.639 9.254 1.00 98.00 270 ILE A C 1
ATOM 2184 O O . ILE A 1 270 ? 4.785 -0.488 10.275 1.00 98.00 270 ILE A O 1
ATOM 2188 N N . ARG A 1 271 ? 6.045 -1.807 8.988 1.00 97.75 271 ARG A N 1
ATOM 2189 C CA . ARG A 1 271 ? 5.909 -2.979 9.880 1.00 97.75 271 ARG A CA 1
ATOM 2190 C C . ARG A 1 271 ? 6.436 -2.705 11.287 1.00 97.75 271 ARG A C 1
ATOM 2192 O O . ARG A 1 271 ? 5.812 -3.097 12.274 1.00 97.75 271 ARG A O 1
ATOM 2199 N N . THR A 1 272 ? 7.577 -2.028 11.372 1.00 97.75 272 THR A N 1
ATOM 2200 C CA . THR A 1 272 ? 8.177 -1.640 12.654 1.00 97.75 272 THR A CA 1
ATOM 2201 C C . THR A 1 272 ? 7.250 -0.684 13.399 1.00 97.75 272 THR A C 1
ATOM 2203 O O . THR A 1 272 ? 6.967 -0.894 14.576 1.00 97.75 272 THR A O 1
ATOM 2206 N N . PHE A 1 273 ? 6.697 0.302 12.692 1.00 97.56 273 PHE A N 1
ATOM 2207 C CA . PHE A 1 273 ? 5.764 1.268 13.255 1.00 97.56 273 PHE A CA 1
ATOM 2208 C C . PHE A 1 273 ? 4.446 0.630 13.721 1.00 97.56 273 PHE A C 1
ATOM 2210 O O . PHE A 1 273 ? 3.987 0.912 14.823 1.00 97.56 273 PHE A O 1
ATOM 2217 N N . GLN A 1 274 ? 3.870 -0.296 12.949 1.00 96.94 274 GLN A N 1
ATOM 2218 C CA . GLN A 1 274 ? 2.671 -1.034 13.368 1.00 96.94 274 GLN A CA 1
ATOM 2219 C C . GLN A 1 274 ? 2.934 -1.887 14.618 1.00 96.94 274 GLN A C 1
ATOM 2221 O O . GLN A 1 274 ? 2.080 -1.983 15.497 1.00 96.94 274 GLN A O 1
ATOM 2226 N N . THR A 1 275 ? 4.133 -2.462 14.744 1.00 97.19 275 THR A N 1
ATOM 2227 C CA . THR A 1 275 ? 4.532 -3.212 15.947 1.00 97.19 275 THR A CA 1
ATOM 2228 C C . THR A 1 275 ? 4.652 -2.294 17.167 1.00 97.19 275 THR A C 1
ATOM 2230 O O . THR A 1 275 ? 4.187 -2.643 18.254 1.00 97.19 275 THR A O 1
ATOM 2233 N N . GLU A 1 276 ? 5.233 -1.104 16.999 1.00 96.31 276 GLU A N 1
ATOM 2234 C CA . GLU A 1 276 ? 5.304 -0.075 18.044 1.00 96.31 276 GLU A CA 1
ATOM 2235 C C . GLU A 1 276 ? 3.898 0.362 18.485 1.00 96.31 276 GLU A C 1
ATOM 2237 O O . GLU A 1 276 ? 3.593 0.354 19.681 1.00 96.31 276 GLU A O 1
ATOM 2242 N N . LYS A 1 27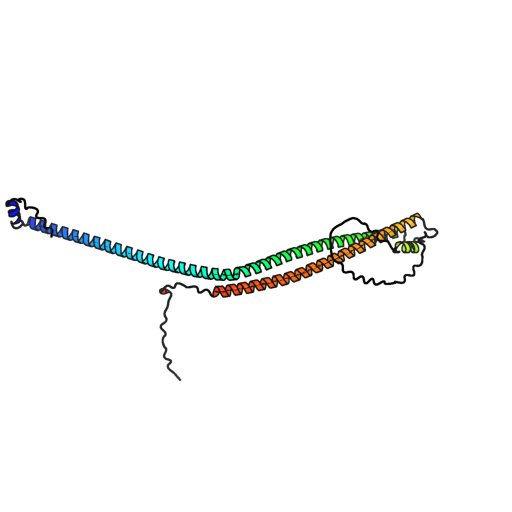7 ? 3.019 0.655 17.518 1.00 96.19 277 LYS A N 1
ATOM 2243 C CA . LYS A 1 277 ? 1.613 1.012 17.744 1.00 96.19 277 LYS A CA 1
ATOM 2244 C C . LYS A 1 277 ? 0.883 -0.080 18.525 1.00 96.19 277 LYS A C 1
ATOM 2246 O O . LYS A 1 277 ? 0.274 0.217 19.548 1.00 96.19 277 LYS A O 1
ATOM 2251 N N . GLN A 1 278 ? 1.010 -1.343 18.115 1.00 95.75 278 GLN A N 1
ATOM 2252 C CA . GLN A 1 278 ? 0.401 -2.473 18.823 1.00 95.75 278 GLN A CA 1
ATOM 2253 C C . GLN A 1 278 ? 0.945 -2.620 20.249 1.00 95.75 278 GLN A C 1
ATOM 2255 O O . GLN A 1 278 ? 0.177 -2.817 21.186 1.00 95.75 278 GLN A O 1
ATOM 2260 N N . THR A 1 279 ? 2.261 -2.486 20.433 1.00 96.25 279 THR A N 1
ATOM 2261 C CA . THR A 1 279 ? 2.901 -2.562 21.757 1.00 96.25 279 THR A CA 1
ATOM 2262 C C . THR A 1 279 ? 2.356 -1.489 22.695 1.00 96.25 279 THR A C 1
ATOM 2264 O O . THR A 1 279 ? 2.146 -1.754 23.875 1.00 96.25 279 THR A O 1
ATOM 2267 N N . LYS A 1 280 ? 2.101 -0.286 22.175 1.00 94.75 280 LYS A N 1
ATOM 2268 C CA . LYS A 1 280 ? 1.523 0.825 22.936 1.00 94.75 280 LYS A CA 1
ATOM 2269 C C . LYS A 1 280 ? 0.040 0.611 23.233 1.00 94.75 280 LYS A C 1
ATOM 2271 O O . LYS A 1 280 ? -0.371 0.824 24.365 1.00 94.75 280 LYS A O 1
ATOM 2276 N N . LEU A 1 281 ? -0.740 0.120 22.271 1.00 94.19 281 LEU A N 1
ATOM 2277 C CA . LEU A 1 281 ? -2.152 -0.224 22.485 1.00 94.19 281 LEU A CA 1
ATOM 2278 C C . LEU A 1 281 ? -2.334 -1.341 23.519 1.00 94.19 281 LEU A C 1
ATOM 2280 O O . LEU A 1 281 ? -3.239 -1.269 24.342 1.00 94.19 281 LEU A O 1
ATOM 2284 N N . ASN A 1 282 ? -1.428 -2.319 23.550 1.00 94.12 282 ASN A N 1
ATOM 2285 C CA . ASN A 1 282 ? -1.446 -3.403 24.534 1.00 94.12 282 ASN A CA 1
ATOM 2286 C C . ASN A 1 282 ? -1.170 -2.941 25.977 1.00 94.12 282 ASN A C 1
ATOM 2288 O O . ASN A 1 282 ? -1.316 -3.736 26.898 1.00 94.12 282 ASN A O 1
ATOM 2292 N N . GLN A 1 283 ? -0.763 -1.685 26.190 1.00 93.25 283 GLN A N 1
ATOM 2293 C CA . GLN A 1 283 ? -0.619 -1.099 27.529 1.00 93.25 283 GLN A CA 1
ATOM 2294 C C . GLN A 1 283 ? -1.963 -0.618 28.098 1.00 93.25 283 GLN A C 1
ATOM 2296 O O . GLN A 1 283 ? -2.010 -0.174 29.242 1.00 93.25 283 GLN A O 1
ATOM 2301 N N . LEU A 1 284 ? -3.052 -0.689 27.321 1.00 92.94 284 LEU A N 1
ATOM 2302 C CA . LEU A 1 284 ? -4.401 -0.436 27.820 1.00 92.94 284 LEU A CA 1
ATOM 2303 C C . LEU A 1 284 ? -4.838 -1.558 28.751 1.00 92.94 284 LEU A C 1
ATOM 2305 O O . LEU A 1 284 ? -4.998 -2.707 28.339 1.0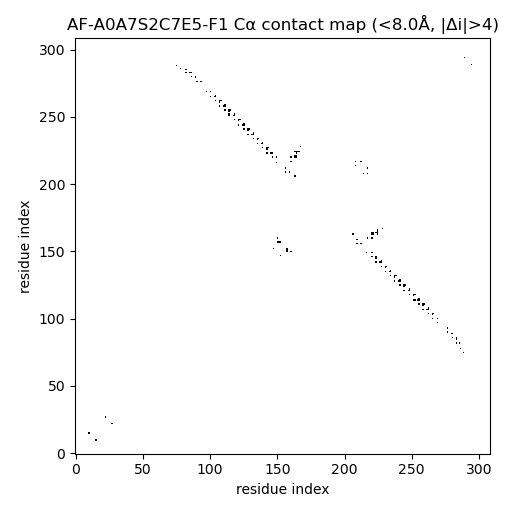0 92.94 284 LEU A O 1
ATOM 2309 N N . GLU A 1 285 ? -5.095 -1.199 30.000 1.00 91.19 285 GLU A N 1
ATOM 2310 C CA . GLU A 1 285 ? -5.691 -2.107 30.966 1.00 91.19 285 GLU A CA 1
ATOM 2311 C C . GLU A 1 285 ? -7.168 -2.300 30.637 1.00 91.19 285 GLU A C 1
ATOM 2313 O O . GLU A 1 285 ? -7.951 -1.353 30.656 1.00 91.19 285 GLU A O 1
ATOM 2318 N N . MET A 1 286 ? -7.560 -3.538 30.339 1.00 88.75 286 MET A N 1
ATOM 2319 C CA . MET A 1 286 ? -8.957 -3.887 30.117 1.00 88.75 286 MET A CA 1
ATOM 2320 C C . MET A 1 286 ? -9.560 -4.437 31.417 1.00 88.75 286 MET A C 1
ATOM 2322 O O . MET A 1 286 ? -9.234 -5.558 31.807 1.00 88.75 286 MET A O 1
ATOM 2326 N N . PRO A 1 287 ? -10.453 -3.700 32.093 1.00 86.69 287 PRO A N 1
ATOM 2327 C CA . PRO A 1 287 ? -11.208 -4.229 33.217 1.00 86.69 287 PRO A CA 1
ATOM 2328 C C . PRO A 1 287 ? -12.172 -5.318 32.747 1.00 86.69 287 PRO A C 1
ATOM 2330 O O . PRO A 1 287 ? -12.950 -5.134 31.807 1.00 86.69 287 PRO A O 1
ATOM 2333 N N . ILE A 1 288 ? -12.133 -6.453 33.440 1.00 86.06 288 ILE A N 1
ATOM 2334 C CA . ILE A 1 288 ? -12.979 -7.612 33.167 1.00 86.06 288 ILE A CA 1
ATOM 2335 C C . ILE A 1 288 ? -13.964 -7.758 34.330 1.00 86.06 288 ILE A C 1
ATOM 2337 O O . ILE A 1 288 ? -13.530 -8.001 35.458 1.00 86.06 288 ILE A O 1
ATOM 2341 N N . PRO A 1 289 ? -15.283 -7.622 34.097 1.00 82.88 289 PRO A N 1
ATOM 2342 C CA . PRO A 1 289 ? -16.262 -7.900 35.133 1.00 82.88 289 PRO A CA 1
ATOM 2343 C C . PRO A 1 289 ? -16.292 -9.407 35.409 1.00 82.88 289 PRO A C 1
ATOM 2345 O O . PRO A 1 289 ? -16.518 -10.213 34.505 1.00 82.88 289 PRO A O 1
ATOM 2348 N N . LEU A 1 290 ? -16.078 -9.783 36.669 1.00 86.31 290 LEU A N 1
ATOM 2349 C CA . LEU A 1 290 ? -16.152 -11.165 37.131 1.00 86.31 290 LEU A CA 1
ATOM 2350 C C . LEU A 1 290 ? -17.387 -11.354 38.008 1.00 86.31 290 LEU A C 1
ATOM 2352 O O . LEU A 1 290 ? -17.666 -10.568 38.912 1.00 86.31 290 LEU A O 1
ATOM 2356 N N . ARG A 1 291 ? -18.125 -12.432 37.757 1.00 84.31 291 ARG A N 1
ATOM 2357 C CA . ARG A 1 291 ? -19.152 -12.931 38.671 1.00 84.31 291 ARG A CA 1
ATOM 2358 C C . ARG A 1 291 ? -18.475 -13.623 39.846 1.00 84.31 291 ARG A C 1
ATOM 2360 O O . ARG A 1 291 ? -17.451 -14.270 39.666 1.00 84.31 291 ARG A O 1
ATOM 2367 N N . MET A 1 292 ? -19.106 -13.594 41.018 1.00 84.38 292 MET A N 1
ATOM 2368 C CA . MET A 1 292 ? -18.598 -14.311 42.197 1.00 84.38 292 MET A CA 1
ATOM 2369 C C . MET A 1 292 ? -18.376 -15.804 41.925 1.00 84.38 292 MET A C 1
ATOM 2371 O O . MET A 1 292 ? -17.368 -16.358 42.334 1.00 84.38 292 MET A O 1
ATOM 2375 N N . ALA A 1 293 ? -19.252 -16.432 41.135 1.00 88.50 293 ALA A N 1
ATOM 2376 C CA . ALA A 1 293 ? -19.093 -17.828 40.718 1.00 88.50 293 ALA A CA 1
ATOM 2377 C C . ALA A 1 293 ? -17.854 -18.095 39.831 1.00 88.50 293 ALA A C 1
ATOM 2379 O O . ALA A 1 293 ? -17.522 -19.250 39.592 1.00 88.50 293 ALA A O 1
ATOM 2380 N N . GLN A 1 294 ? -17.198 -17.055 39.305 1.00 88.19 294 GLN A N 1
ATOM 2381 C CA . GLN A 1 294 ? -15.962 -17.156 38.518 1.00 88.19 294 GLN A CA 1
ATOM 2382 C C . GLN A 1 294 ? -14.701 -16.989 39.380 1.00 88.19 294 GLN A C 1
ATOM 2384 O O . GLN A 1 294 ? -13.599 -17.120 38.854 1.00 88.19 294 GLN A O 1
ATOM 2389 N N . ILE A 1 295 ? -14.842 -16.696 40.677 1.00 89.31 295 ILE A N 1
ATOM 2390 C CA . ILE A 1 295 ? -13.728 -16.500 41.606 1.00 89.31 295 ILE A CA 1
ATOM 2391 C C . ILE A 1 295 ? -13.636 -17.734 42.513 1.00 89.31 295 ILE A C 1
ATOM 2393 O O . ILE A 1 295 ? -14.542 -18.000 43.298 1.00 89.31 295 ILE A O 1
ATOM 2397 N N . CYS A 1 296 ? -12.532 -18.478 42.417 1.00 83.62 296 CYS A N 1
ATOM 2398 C CA . CYS A 1 296 ? -12.176 -19.529 43.372 1.00 83.62 296 CYS A CA 1
ATOM 2399 C C . CYS A 1 296 ? -11.045 -19.023 44.268 1.00 83.62 296 CYS A C 1
ATOM 2401 O O . CYS A 1 296 ? -9.939 -18.777 43.788 1.00 83.62 296 CYS A O 1
ATOM 2403 N N . CYS A 1 297 ? -11.313 -18.890 45.566 1.00 79.69 297 CYS A N 1
ATOM 2404 C CA . CYS A 1 297 ? -10.277 -18.645 46.562 1.00 79.69 297 CYS A CA 1
ATOM 2405 C C . CYS A 1 297 ? -9.716 -19.996 47.013 1.00 79.69 297 CYS A C 1
ATOM 2407 O O . CYS A 1 297 ? -10.450 -20.805 47.576 1.00 79.69 297 CYS A O 1
ATOM 2409 N N . PHE A 1 298 ? -8.434 -20.247 46.753 1.00 76.12 298 PHE A N 1
ATOM 2410 C CA . PHE A 1 298 ? -7.725 -21.363 47.370 1.00 76.12 298 PHE A CA 1
ATOM 2411 C C . PHE A 1 298 ? -7.232 -20.900 48.741 1.00 76.12 298 PHE A C 1
ATOM 2413 O O . PHE A 1 298 ? -6.494 -19.919 48.829 1.00 76.12 298 PHE A O 1
ATOM 2420 N N . GLU A 1 299 ? -7.662 -21.571 49.807 1.00 72.56 299 GLU A N 1
ATOM 2421 C CA . GLU A 1 299 ? -7.040 -21.405 51.119 1.00 72.56 299 GLU A CA 1
ATOM 2422 C C . GLU A 1 299 ? -5.647 -22.031 51.033 1.00 72.56 299 GLU A C 1
ATOM 2424 O O . GLU A 1 299 ? -5.509 -23.215 50.724 1.00 72.56 299 GLU A O 1
ATOM 2429 N N . GLY A 1 300 ? -4.607 -21.214 51.212 1.00 64.44 300 GLY A N 1
ATOM 2430 C CA . GLY A 1 300 ? -3.243 -21.713 51.286 1.00 64.44 300 GLY A CA 1
ATOM 2431 C C . GLY A 1 300 ? -3.136 -22.626 52.497 1.00 64.44 300 GLY A C 1
ATOM 2432 O O . GLY A 1 300 ? -3.208 -22.156 53.628 1.00 64.44 300 GLY A O 1
ATOM 2433 N N . THR A 1 301 ? -2.981 -23.925 52.270 1.00 54.56 301 THR A N 1
ATOM 2434 C CA . THR A 1 301 ? -2.416 -24.803 53.285 1.00 54.56 301 THR A CA 1
ATOM 2435 C C . THR A 1 301 ? -0.988 -24.325 53.493 1.00 54.56 301 THR A C 1
ATOM 2437 O O . THR A 1 301 ? -0.119 -24.567 52.654 1.00 54.56 301 THR A O 1
ATOM 2440 N N . GLU A 1 302 ? -0.762 -23.575 54.570 1.00 58.47 302 GLU A N 1
ATOM 2441 C CA . GLU A 1 302 ? 0.559 -23.444 55.169 1.00 58.47 302 GLU A CA 1
ATOM 2442 C C . GLU A 1 302 ? 0.975 -24.862 55.581 1.00 58.47 302 GLU A C 1
ATOM 2444 O O . GLU A 1 302 ? 0.698 -25.324 56.684 1.00 58.47 302 GLU A O 1
ATOM 2449 N N . GLU A 1 303 ? 1.547 -25.609 54.636 1.00 54.50 303 GLU A N 1
ATOM 2450 C CA . GLU A 1 303 ? 2.357 -26.770 54.958 1.00 54.50 303 GLU A CA 1
ATOM 2451 C C . GLU A 1 303 ? 3.581 -26.207 55.679 1.00 54.50 303 GLU A C 1
ATOM 2453 O O . GLU A 1 303 ? 4.538 -25.736 55.060 1.00 54.50 303 GLU A O 1
ATOM 2458 N N . GLU A 1 304 ? 3.497 -26.167 57.011 1.00 49.47 304 GLU A N 1
ATOM 2459 C CA . GLU A 1 304 ? 4.672 -26.126 57.866 1.00 49.47 304 GLU A CA 1
ATOM 2460 C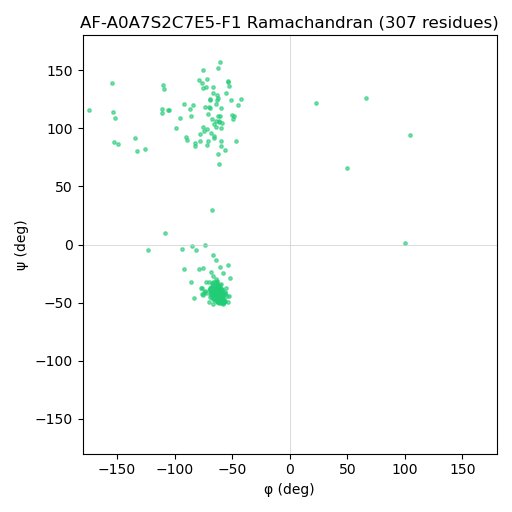 C . GLU A 1 304 ? 5.593 -27.243 57.373 1.00 49.47 304 GLU A C 1
ATOM 2462 O O . GLU A 1 304 ? 5.280 -28.427 57.490 1.00 49.47 304 GLU A O 1
ATOM 2467 N N . GLY A 1 305 ? 6.688 -26.851 56.722 1.00 50.84 305 GLY A N 1
ATOM 2468 C CA . GLY A 1 305 ? 7.720 -27.776 56.298 1.00 50.84 305 GLY A CA 1
ATOM 2469 C C . GLY A 1 305 ? 8.278 -28.466 57.532 1.00 50.84 305 GLY A C 1
ATOM 2470 O O . GLY A 1 305 ? 9.105 -27.894 58.239 1.00 50.84 305 GLY A O 1
ATOM 2471 N N . GLU A 1 306 ? 7.826 -29.692 57.783 1.00 46.22 306 GLU A N 1
ATOM 2472 C CA . GLU A 1 306 ? 8.577 -30.640 58.588 1.00 46.22 306 GLU A CA 1
ATOM 2473 C C . GLU A 1 306 ? 9.905 -30.880 57.865 1.00 46.22 306 GLU A C 1
ATOM 2475 O O . GLU A 1 306 ? 9.982 -31.527 56.818 1.00 46.22 306 GLU A O 1
ATOM 2480 N N . GLU A 1 307 ? 10.960 -30.285 58.421 1.00 55.00 307 GLU A N 1
ATOM 2481 C CA . GLU A 1 307 ? 12.334 -30.708 58.212 1.00 55.00 307 GLU A CA 1
ATOM 2482 C C . GLU A 1 307 ? 12.413 -32.222 58.462 1.00 55.00 307 GLU A C 1
ATOM 2484 O O . GLU A 1 307 ? 12.239 -32.691 59.587 1.00 55.00 307 GLU A O 1
ATOM 2489 N N . GLY A 1 308 ? 12.654 -32.987 57.399 1.00 47.53 308 GLY A N 1
ATOM 2490 C CA . GLY A 1 308 ? 12.819 -34.436 57.439 1.00 47.53 308 GLY A CA 1
ATOM 2491 C C . GLY A 1 308 ? 14.028 -34.860 56.614 1.00 47.53 308 GLY A C 1
ATOM 2492 O O . GLY A 1 308 ? 13.894 -35.046 55.410 1.00 47.53 308 GLY A O 1
ATOM 2493 N N . GLU A 1 309 ? 15.164 -34.937 57.318 1.00 38.31 309 GLU A N 1
ATOM 2494 C CA . GLU A 1 309 ? 16.420 -35.697 57.094 1.00 38.31 309 GLU A CA 1
ATOM 2495 C C . GLU A 1 309 ? 16.965 -35.928 55.669 1.00 38.31 309 GLU A C 1
ATOM 2497 O O . GLU A 1 309 ? 16.371 -36.688 54.872 1.00 38.31 309 GLU A O 1
#

Radius of gyration: 60.15 Å; Cα contacts (8 Å, |Δi|>4): 95; chains: 1; bounding box: 139×63×151 Å

Nearest PDB structures (foldseek):
  8glv-assembly1_Do  TM=8.524E-01  e=2.128E-08  Chlamydomonas reinhardtii
  8j07-assembly1_i9  TM=6.235E-01  e=9.362E-07  Homo sapiens
  6ewy-assembly1_A  TM=3.248E-01  e=2.970E+00  Mycobacterium tuberculosis H37Rv
  3ja6-assembly1_I  TM=2.620E-01  e=2.377E+00  Escherichia coli
  7n6g-assembly1_3T  TM=2.850E-01  e=1.523E+00  Chlamydomonas reinhardtii